Protein AF-A0A8K0NPP4-F1 (afdb_monomer_lite)

Organism: NCBI:txid83212

Secondary structure (DSSP, 8-state):
-----------------------------------HHHHHHHHHTT-GGGS--S-B-EEEEE---S--TTT-TT--S-EEEEESSBHHHHHHHHHHHHHHHHHT-HHHHHHHHHHHHTTT-HHHHSTTSHHHHHHHHHHHB-TTSSSB-HHHHHHHHHT-SSHHHHHHHHHGGGPPPPP-------SEEE-SSSPEEHHHHHHHHHHHHT--PEEESSS-EEEETTEEEEESS--EEEGGGGHHHHHHHHHHS-SSEE-EEEEEEEETTEEEEEEEES-SS---

Sequence (284 aa):
MPISANLGLAGLVSLWALGGSMAAPQVQTRTQTLDYDGYMHALSYGNAERVGDVSSSGDVVFRVKGVPVDKLPRCQEDLDISTLDNLYVLLSIAELGHEAAQQGKWGDFVYLYSAFGMNGHFDYARATSKQMADALLGAVTKPDGSAIDEALIDEYVKTSSTPALAAAFNALRMTHVPAGLTAQWTKETCKASHQALREACSILINNVRGNASIKRGAPRSICKAGCCISWNIDAVFEVRNLASAADECMSLCPGNSVSCEIYGVDLQGATVNQCLSNRAFGCG

InterPro domains:
  IPR046925 WD-like domain, fungi [PF20493] (81-283)

pLDDT: mean 81.9, std 21.26, range [27.2, 98.06]

Structure (mmCIF, N/CA/C/O backbone):
data_AF-A0A8K0NPP4-F1
#
_entry.id   AF-A0A8K0NPP4-F1
#
loop_
_atom_site.group_PDB
_atom_site.id
_atom_site.type_symbol
_atom_site.label_atom_id
_atom_site.label_alt_id
_atom_site.label_comp_id
_atom_site.label_asym_id
_atom_site.label_entity_id
_atom_site.label_seq_id
_atom_site.pdbx_PDB_ins_code
_atom_site.Cartn_x
_atom_site.Cartn_y
_atom_site.Cartn_z
_atom_site.occupancy
_atom_site.B_iso_or_equiv
_atom_site.auth_seq_id
_atom_site.auth_comp_id
_atom_site.auth_asym_id
_atom_site.auth_atom_id
_atom_site.pdbx_PDB_model_num
ATOM 1 N N . MET A 1 1 ? 43.610 15.041 73.828 1.00 33.19 1 MET A N 1
ATOM 2 C CA . MET A 1 1 ? 44.268 16.358 74.004 1.00 33.19 1 MET A CA 1
ATOM 3 C C . MET A 1 1 ? 45.644 16.136 74.609 1.00 33.19 1 MET A C 1
ATOM 5 O O . MET A 1 1 ? 45.735 15.199 75.399 1.00 33.19 1 MET A O 1
ATOM 9 N N . PRO A 1 2 ? 46.642 17.008 74.358 1.00 39.03 2 PRO A N 1
ATOM 10 C CA . PRO A 1 2 ? 46.838 17.931 73.219 1.00 39.03 2 PRO A CA 1
ATOM 11 C C . PRO A 1 2 ? 47.674 17.182 72.137 1.00 39.03 2 PRO A C 1
ATOM 13 O O . PRO A 1 2 ? 47.439 15.982 72.030 1.00 39.03 2 PRO A O 1
ATOM 16 N N . ILE A 1 3 ? 48.574 17.686 71.272 1.00 32.91 3 ILE A N 1
ATOM 17 C CA . ILE A 1 3 ? 48.986 19.011 70.727 1.00 32.91 3 ILE A CA 1
ATOM 18 C C . ILE A 1 3 ? 49.068 18.735 69.194 1.00 32.91 3 ILE A C 1
ATOM 20 O O . ILE A 1 3 ? 49.667 17.731 68.825 1.00 32.91 3 ILE A O 1
ATOM 24 N N . SER A 1 4 ? 48.314 19.339 68.268 1.00 28.11 4 SER A N 1
ATOM 25 C CA . SER A 1 4 ? 48.293 20.722 67.735 1.00 28.11 4 SER A CA 1
ATOM 26 C C . SER A 1 4 ? 49.544 21.168 66.938 1.00 28.11 4 SER A C 1
ATOM 28 O O . SER A 1 4 ? 50.639 21.178 67.480 1.00 28.11 4 SER A O 1
ATOM 30 N N . ALA A 1 5 ? 49.317 21.693 65.717 1.00 32.84 5 ALA A N 1
ATOM 31 C CA . ALA A 1 5 ? 50.230 22.535 64.905 1.00 32.84 5 ALA A CA 1
ATOM 32 C C . ALA A 1 5 ? 51.481 21.841 64.260 1.00 32.84 5 ALA A C 1
ATOM 34 O O . ALA A 1 5 ? 51.920 20.807 64.743 1.00 32.84 5 ALA A O 1
ATOM 35 N N . ASN A 1 6 ? 52.099 22.326 63.159 1.00 29.34 6 ASN A N 1
ATOM 36 C CA . ASN A 1 6 ? 51.762 23.486 62.312 1.00 29.34 6 ASN A CA 1
ATOM 37 C C . ASN A 1 6 ? 52.250 23.424 60.833 1.00 29.34 6 ASN A C 1
ATOM 39 O O . ASN A 1 6 ? 53.049 22.580 60.449 1.00 29.34 6 ASN A O 1
ATOM 43 N N . LEU A 1 7 ? 51.753 24.403 60.063 1.00 29.41 7 LEU A N 1
ATOM 44 C CA . LEU A 1 7 ? 52.005 24.844 58.672 1.00 29.41 7 LEU A CA 1
ATOM 45 C C . LEU A 1 7 ? 53.469 25.002 58.167 1.00 29.41 7 LEU A C 1
ATOM 47 O O . LEU A 1 7 ? 54.369 25.296 58.948 1.00 29.41 7 LEU A O 1
ATOM 51 N N . GLY A 1 8 ? 53.638 25.000 56.825 1.00 27.20 8 GLY A N 1
ATOM 52 C CA . GLY A 1 8 ? 54.826 25.469 56.061 1.00 27.20 8 GLY A CA 1
ATOM 53 C C . GLY A 1 8 ? 55.155 24.562 54.849 1.00 27.20 8 GLY A C 1
ATOM 54 O O . GLY A 1 8 ? 55.615 23.456 55.087 1.00 27.20 8 GLY A O 1
ATOM 55 N N . LEU A 1 9 ? 54.876 24.808 53.553 1.00 30.31 9 LEU A N 1
ATOM 56 C CA . LEU A 1 9 ? 54.774 25.983 52.647 1.00 30.31 9 LEU A CA 1
ATOM 57 C C . LEU A 1 9 ? 56.063 26.213 51.805 1.00 30.31 9 LEU A C 1
ATOM 59 O O . LEU A 1 9 ? 57.156 26.256 52.354 1.00 30.31 9 LEU A O 1
ATOM 63 N N . ALA A 1 10 ? 55.872 26.424 50.488 1.00 29.33 10 ALA A N 1
ATOM 64 C CA . ALA A 1 10 ? 56.821 26.815 49.419 1.00 29.33 10 ALA A CA 1
ATOM 65 C C . ALA A 1 10 ? 57.523 25.695 48.604 1.00 29.33 10 ALA A C 1
ATOM 67 O O . ALA A 1 10 ? 58.116 24.772 49.149 1.00 29.33 10 ALA A O 1
ATOM 68 N N . GLY A 1 11 ? 57.475 25.834 47.267 1.00 29.38 11 GLY A N 1
ATOM 69 C CA . GLY A 1 11 ? 58.113 24.947 46.281 1.00 29.38 11 GLY A CA 1
ATOM 70 C C . GLY A 1 11 ? 57.505 25.079 44.872 1.00 29.38 11 GLY A C 1
ATOM 71 O O . GLY A 1 11 ? 56.500 24.443 44.575 1.00 29.38 11 GLY A O 1
ATOM 72 N N . LEU A 1 12 ? 58.094 25.922 44.013 1.00 31.02 12 LEU A N 1
ATOM 73 C CA . LEU A 1 12 ? 57.792 25.998 42.565 1.00 31.02 12 LEU A CA 1
ATOM 74 C C . LEU A 1 12 ? 58.475 24.802 41.836 1.00 31.02 12 LEU A C 1
ATOM 76 O O . LEU A 1 12 ? 59.324 24.151 42.435 1.00 31.02 12 LEU A O 1
ATOM 80 N N . VAL A 1 13 ? 58.180 24.405 40.588 1.00 34.53 13 VAL A N 1
ATOM 81 C CA . VAL A 1 13 ? 58.016 25.180 39.337 1.00 34.53 13 VAL A CA 1
ATOM 82 C C . VAL A 1 13 ? 57.068 24.469 38.351 1.00 34.53 13 VAL A C 1
ATOM 84 O O . VAL A 1 13 ? 56.938 23.249 38.357 1.00 34.53 13 VAL A O 1
ATOM 87 N N . SER A 1 14 ? 56.414 25.253 37.491 1.00 33.25 14 SER A N 1
ATOM 88 C CA . SER A 1 14 ? 55.477 24.829 36.442 1.00 33.25 14 SER A CA 1
ATOM 89 C C . SER A 1 14 ? 56.107 24.017 35.302 1.00 33.25 14 SER A C 1
ATOM 91 O O . SER A 1 14 ? 57.233 24.294 34.894 1.00 33.25 14 SER A O 1
ATOM 93 N N . LEU A 1 15 ? 55.300 23.192 34.624 1.00 33.34 15 LEU A N 1
ATOM 94 C CA . LEU A 1 15 ? 55.400 23.048 33.166 1.00 33.34 15 LEU A CA 1
ATOM 95 C C . LEU A 1 15 ? 54.015 22.825 32.538 1.00 33.34 15 LEU A C 1
ATOM 97 O O . LEU A 1 15 ? 53.119 22.271 33.170 1.00 33.34 15 LEU A O 1
ATOM 101 N N . TRP A 1 16 ? 53.829 23.307 31.308 1.00 30.06 16 TRP A N 1
ATOM 102 C CA . TRP A 1 16 ? 52.545 23.275 30.604 1.00 30.06 16 TRP A CA 1
ATOM 103 C C . TRP A 1 16 ? 52.365 21.983 29.804 1.00 30.06 16 TRP A C 1
ATOM 105 O O . TRP A 1 16 ? 53.260 21.580 29.066 1.00 30.06 16 TRP A O 1
ATOM 115 N N . ALA A 1 17 ? 51.158 21.419 29.848 1.00 35.44 17 ALA A N 1
ATOM 116 C CA . ALA A 1 17 ? 50.673 20.461 28.861 1.00 35.44 17 ALA A CA 1
ATOM 117 C C . ALA A 1 17 ? 49.266 20.885 28.416 1.00 35.44 17 ALA A C 1
ATOM 119 O O . ALA A 1 17 ? 48.285 20.661 29.121 1.00 35.44 17 ALA A O 1
ATOM 120 N N . LEU A 1 18 ? 49.169 21.525 27.245 1.00 38.62 18 LEU A N 1
ATOM 121 C CA . LEU A 1 18 ? 47.900 21.922 26.621 1.00 38.62 18 LEU A CA 1
ATOM 122 C C . LEU A 1 18 ? 47.196 20.698 26.007 1.00 38.62 18 LEU A C 1
ATOM 124 O O . LEU A 1 18 ? 47.038 20.581 24.794 1.00 38.62 18 LEU A O 1
ATOM 128 N N . GLY A 1 19 ? 46.781 19.768 26.868 1.00 31.12 19 GLY A N 1
ATOM 129 C CA . GLY A 1 19 ? 45.931 18.633 26.519 1.00 31.12 19 GLY A CA 1
ATOM 130 C C . GLY A 1 19 ? 44.494 19.093 26.309 1.00 31.12 19 GLY A C 1
ATOM 131 O O . GLY A 1 19 ? 43.660 18.943 27.198 1.00 31.12 19 GLY A O 1
ATOM 132 N N . GLY A 1 20 ? 44.218 19.700 25.154 1.00 32.19 20 GLY A N 1
ATOM 133 C CA . GLY A 1 20 ? 42.882 20.155 24.780 1.00 32.19 20 GLY A CA 1
ATOM 134 C C . GLY A 1 20 ? 41.915 18.982 24.633 1.00 32.19 20 GLY A C 1
ATOM 135 O O . GLY A 1 20 ? 41.775 18.435 23.542 1.00 32.19 20 GLY A O 1
ATOM 136 N N . SER A 1 21 ? 41.244 18.611 25.724 1.00 32.53 21 SER A N 1
ATOM 137 C CA . SER A 1 21 ? 40.164 17.625 25.729 1.00 32.53 21 SER A CA 1
ATOM 138 C C . SER A 1 21 ? 39.008 18.135 24.875 1.00 32.53 21 SER A C 1
ATOM 140 O O . SER A 1 21 ? 38.121 18.833 25.367 1.00 32.53 21 SER A O 1
ATOM 142 N N . MET A 1 22 ? 39.022 17.790 23.587 1.00 35.25 22 MET A N 1
ATOM 143 C CA . MET A 1 22 ? 37.877 17.987 22.709 1.00 35.25 22 MET A CA 1
ATOM 144 C C . MET A 1 22 ? 36.732 17.136 23.247 1.00 35.25 22 MET A C 1
ATOM 146 O O . MET A 1 22 ? 36.669 15.930 23.009 1.00 35.25 22 MET A O 1
ATOM 150 N N . ALA A 1 23 ? 35.835 17.771 23.999 1.00 36.41 23 ALA A N 1
ATOM 151 C CA . ALA A 1 23 ? 34.544 17.200 24.323 1.00 36.41 23 ALA A CA 1
ATOM 152 C C . ALA A 1 23 ? 33.817 16.978 22.994 1.00 36.41 23 ALA A C 1
ATOM 154 O O . ALA A 1 23 ? 33.285 17.921 22.407 1.00 36.41 23 ALA A O 1
ATOM 155 N N . ALA A 1 24 ? 33.865 15.741 22.493 1.00 34.75 24 ALA A N 1
ATOM 156 C CA . ALA A 1 24 ? 33.113 15.353 21.315 1.00 34.75 24 ALA A CA 1
ATOM 157 C C . ALA A 1 24 ? 31.651 15.754 21.561 1.00 34.75 24 ALA A C 1
ATOM 159 O O . ALA A 1 24 ? 31.109 15.377 22.609 1.00 34.75 24 ALA A O 1
ATOM 160 N N . PRO A 1 25 ? 31.022 16.542 20.669 1.00 32.94 25 PRO A N 1
ATOM 161 C CA . PRO A 1 25 ? 29.635 16.919 20.855 1.00 32.94 25 PRO A CA 1
ATOM 162 C C . PRO A 1 25 ? 28.838 15.624 20.918 1.00 32.94 25 PRO A C 1
ATOM 164 O O . PRO A 1 25 ? 28.830 14.852 19.957 1.00 32.94 25 PRO A O 1
ATOM 167 N N . GLN A 1 26 ? 28.215 15.349 22.066 1.00 33.00 26 GLN A N 1
ATOM 168 C CA . GLN A 1 26 ? 27.343 14.195 22.172 1.00 33.00 26 GLN A CA 1
ATOM 169 C C . GLN A 1 26 ? 26.149 14.462 21.267 1.00 33.00 26 GLN A C 1
ATOM 171 O O . GLN A 1 26 ? 25.227 15.190 21.634 1.00 33.00 26 GLN A O 1
ATOM 176 N N . VAL A 1 27 ? 26.199 13.879 20.068 1.00 33.41 27 VAL A N 1
ATOM 177 C CA . VAL A 1 27 ? 25.053 13.746 19.177 1.00 33.41 27 VAL A CA 1
ATOM 178 C C . VAL A 1 27 ? 24.081 12.843 19.913 1.00 33.41 27 VAL A C 1
ATOM 180 O O . VAL A 1 27 ? 24.121 11.620 19.815 1.00 33.41 27 VAL A O 1
ATOM 183 N N . GLN A 1 28 ? 23.262 13.471 20.749 1.00 31.44 28 GLN A N 1
ATOM 184 C CA . GLN A 1 28 ? 22.257 12.811 21.550 1.00 31.44 28 GLN A CA 1
ATOM 185 C C . GLN A 1 28 ? 21.121 12.442 20.598 1.00 31.44 28 GLN A C 1
ATOM 187 O O . GLN A 1 28 ? 20.105 13.132 20.532 1.00 31.44 28 GLN A O 1
ATOM 192 N N . THR A 1 29 ? 21.326 11.365 19.830 1.00 33.50 29 THR A N 1
ATOM 193 C CA . THR A 1 29 ? 20.299 10.669 19.049 1.00 33.50 29 THR A CA 1
ATOM 194 C C . THR A 1 29 ? 19.260 10.147 20.023 1.00 33.50 29 THR A C 1
ATOM 196 O O . THR A 1 29 ? 19.263 8.986 20.434 1.00 33.50 29 THR A O 1
ATOM 199 N N . ARG A 1 30 ? 18.384 11.054 20.449 1.00 33.16 30 ARG A N 1
ATOM 200 C CA . ARG A 1 30 ? 17.228 10.778 21.281 1.00 33.16 30 ARG A CA 1
ATOM 201 C C . ARG A 1 30 ? 16.156 10.186 20.382 1.00 33.16 30 ARG A C 1
ATOM 203 O O . ARG A 1 30 ? 15.118 10.802 20.162 1.00 33.16 30 ARG A O 1
ATOM 210 N N . THR A 1 31 ? 16.446 8.998 19.859 1.00 40.44 31 THR A N 1
ATOM 211 C CA . THR A 1 31 ? 15.468 8.119 19.237 1.00 40.44 31 THR A CA 1
ATOM 212 C C . THR A 1 31 ? 14.427 7.840 20.310 1.00 40.44 31 THR A C 1
ATOM 214 O O . THR A 1 31 ? 14.620 6.993 21.181 1.00 40.44 31 THR A O 1
ATOM 217 N N . GLN A 1 32 ? 13.363 8.641 20.328 1.00 46.81 32 GLN A N 1
ATOM 218 C CA . GLN A 1 32 ? 12.201 8.338 21.138 1.00 46.81 32 GLN A CA 1
ATOM 219 C C . GLN A 1 32 ? 11.545 7.151 20.454 1.0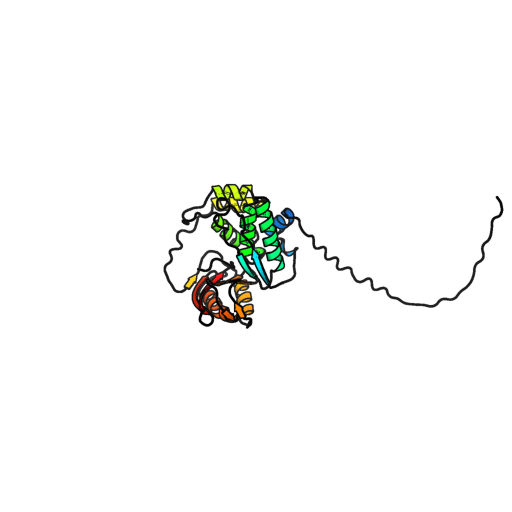0 46.81 32 GLN A C 1
ATOM 221 O O . GLN A 1 32 ? 10.788 7.326 19.504 1.00 46.81 32 GLN A O 1
ATOM 226 N N . THR A 1 33 ? 11.887 5.947 20.913 1.00 56.28 33 THR A N 1
ATOM 227 C CA . THR A 1 33 ? 11.082 4.758 20.663 1.00 56.28 33 THR A CA 1
ATOM 228 C C . THR A 1 33 ? 9.702 5.070 21.219 1.00 56.28 33 THR A C 1
ATOM 230 O O . THR A 1 33 ? 9.506 5.062 22.435 1.00 56.28 33 THR A O 1
ATOM 233 N N . LEU A 1 34 ? 8.792 5.478 20.336 1.00 62.53 34 LEU A N 1
ATOM 234 C CA . LEU A 1 34 ? 7.409 5.718 20.703 1.00 62.53 34 LEU A CA 1
ATOM 235 C C . LEU A 1 34 ? 6.811 4.379 21.140 1.00 62.53 34 LEU A C 1
ATOM 237 O O . LEU A 1 34 ? 7.151 3.328 20.593 1.00 62.53 34 LEU A O 1
ATOM 241 N N . ASP A 1 35 ? 5.929 4.428 22.129 1.00 82.88 35 ASP A N 1
ATOM 242 C CA . ASP A 1 35 ? 5.014 3.324 22.389 1.00 82.88 35 ASP A CA 1
ATOM 243 C C . ASP A 1 35 ? 4.009 3.189 21.230 1.00 82.88 35 ASP A C 1
ATOM 245 O O . ASP A 1 35 ? 3.941 4.039 20.335 1.00 82.88 35 ASP A O 1
ATOM 249 N N . TYR A 1 36 ? 3.241 2.098 21.230 1.00 87.38 36 TYR A N 1
ATOM 250 C CA . TYR A 1 36 ? 2.258 1.801 20.186 1.00 87.38 36 TYR A CA 1
ATOM 251 C C . TYR A 1 36 ? 1.320 2.991 19.918 1.00 87.38 36 TYR A C 1
ATOM 253 O O . TYR A 1 36 ? 1.155 3.415 18.773 1.00 87.38 36 TYR A O 1
ATOM 261 N N . ASP A 1 37 ? 0.737 3.570 20.973 1.00 87.12 37 ASP A N 1
ATOM 262 C CA . ASP A 1 37 ? -0.235 4.660 20.842 1.00 87.12 37 ASP A CA 1
ATOM 263 C C . ASP A 1 37 ? 0.439 5.958 20.352 1.00 87.12 37 ASP A C 1
ATOM 265 O O . ASP A 1 37 ? -0.114 6.660 19.498 1.00 87.12 37 ASP A O 1
ATOM 269 N N . GLY A 1 38 ? 1.667 6.251 20.800 1.00 85.69 38 GLY A N 1
ATOM 270 C CA . GLY A 1 38 ? 2.483 7.356 20.297 1.00 85.69 38 GLY A CA 1
ATOM 271 C C . GLY A 1 38 ? 2.843 7.211 18.816 1.00 85.69 38 GLY A C 1
ATOM 272 O O . GLY A 1 38 ? 2.737 8.183 18.064 1.00 85.69 38 GLY A O 1
ATOM 273 N N . TYR A 1 39 ? 3.205 6.006 18.367 1.00 86.88 39 TYR A N 1
ATOM 274 C CA . TYR A 1 39 ? 3.453 5.690 16.954 1.00 86.88 39 TYR A CA 1
ATOM 275 C C . TYR A 1 39 ? 2.187 5.848 16.108 1.00 86.88 39 TYR A C 1
ATOM 277 O O . TYR A 1 39 ? 2.215 6.515 15.071 1.00 86.88 39 TYR A O 1
ATOM 285 N N . MET A 1 40 ? 1.064 5.285 16.559 1.00 90.50 40 MET A N 1
ATOM 286 C CA . MET A 1 40 ? -0.223 5.389 15.871 1.00 90.50 40 MET A CA 1
ATOM 287 C C . MET A 1 40 ? -0.687 6.844 15.764 1.00 90.50 40 MET A C 1
ATOM 289 O O . MET A 1 40 ? -1.173 7.262 14.708 1.00 90.50 40 MET A O 1
ATOM 293 N N . HIS A 1 41 ? -0.481 7.655 16.804 1.00 87.88 41 HIS A N 1
ATOM 294 C CA . HIS A 1 41 ? -0.729 9.095 16.760 1.00 87.88 41 HIS A CA 1
ATOM 295 C C . HIS A 1 41 ? 0.229 9.817 15.796 1.00 87.88 41 HIS A C 1
ATOM 297 O O . HIS A 1 41 ? -0.210 10.643 14.995 1.00 87.88 41 HIS A O 1
ATOM 303 N N . ALA A 1 42 ? 1.530 9.516 15.820 1.00 86.25 42 ALA A N 1
ATOM 304 C CA . ALA A 1 42 ? 2.492 10.125 14.902 1.00 86.25 42 ALA A CA 1
ATOM 305 C C . ALA A 1 42 ? 2.143 9.826 13.434 1.00 86.25 42 ALA A C 1
ATOM 307 O O . ALA A 1 42 ? 2.089 10.748 12.619 1.00 86.25 42 ALA A O 1
ATOM 308 N N . LEU A 1 43 ? 1.834 8.570 13.104 1.00 86.69 43 LEU A N 1
ATOM 309 C CA . LEU A 1 43 ? 1.537 8.137 11.739 1.00 86.69 43 LEU A CA 1
ATOM 310 C C . LEU A 1 43 ? 0.174 8.653 11.250 1.00 86.69 43 LEU A C 1
ATOM 312 O O . LEU A 1 43 ? 0.112 9.253 10.179 1.00 86.69 43 LEU A O 1
ATOM 316 N N . SER A 1 44 ? -0.902 8.512 12.038 1.00 84.56 44 SER A N 1
ATOM 317 C CA . SER A 1 44 ? -2.259 8.912 11.603 1.00 84.56 44 SER A CA 1
ATOM 318 C C . SER A 1 44 ? -2.425 10.416 11.377 1.00 84.56 44 SER A C 1
ATOM 320 O O . SER A 1 44 ? -3.204 10.814 10.509 1.00 84.56 44 SER A O 1
ATOM 322 N N . TYR A 1 45 ? -1.639 11.251 12.060 1.00 84.12 45 TYR A N 1
ATOM 323 C CA . TYR A 1 45 ? -1.600 12.699 11.831 1.00 84.12 45 TYR A CA 1
ATOM 324 C C . TYR A 1 45 ? -0.528 13.141 10.811 1.00 84.12 45 TYR A C 1
ATOM 326 O O . TYR A 1 45 ? -0.468 14.323 10.480 1.00 84.12 45 TYR A O 1
ATOM 334 N N . GLY A 1 46 ? 0.290 12.225 10.275 1.00 74.00 46 GLY A N 1
ATOM 335 C CA . GLY A 1 46 ? 1.343 12.531 9.294 1.00 74.00 46 GLY A CA 1
ATOM 336 C C . GLY A 1 46 ? 2.627 13.135 9.880 1.00 74.00 46 GLY A C 1
ATOM 337 O O . GLY A 1 46 ? 3.422 13.695 9.139 1.00 74.00 46 GLY A O 1
ATOM 338 N N . ASN A 1 47 ? 2.851 13.013 11.191 1.00 70.88 47 ASN A N 1
ATOM 339 C CA . ASN A 1 47 ? 4.024 13.529 11.915 1.00 70.88 47 ASN A CA 1
ATOM 340 C C . ASN A 1 47 ? 5.156 12.483 12.073 1.00 70.88 47 ASN A C 1
ATOM 342 O O . ASN A 1 47 ? 6.032 12.634 12.927 1.00 70.88 47 ASN A O 1
ATOM 346 N N . ALA A 1 48 ? 5.117 11.393 11.299 1.00 64.38 48 ALA A N 1
ATOM 347 C CA . ALA A 1 48 ? 5.988 10.227 11.468 1.00 64.38 48 ALA A CA 1
ATOM 348 C C . ALA A 1 48 ? 7.447 10.419 11.008 1.00 64.38 48 ALA A C 1
ATOM 350 O O . ALA A 1 48 ? 8.284 9.599 11.373 1.00 64.38 48 ALA A O 1
ATOM 351 N N . GLU A 1 49 ? 7.784 11.509 10.304 1.00 55.50 49 GLU A N 1
ATOM 352 C CA . GLU A 1 49 ? 9.172 11.850 9.916 1.00 55.50 49 GLU A CA 1
ATOM 353 C C . GLU A 1 49 ? 10.155 11.830 11.103 1.00 55.50 49 GLU A C 1
ATOM 355 O O . GLU A 1 49 ? 11.349 11.608 10.940 1.00 55.50 49 GLU A O 1
ATOM 360 N N . ARG A 1 50 ? 9.659 12.011 12.335 1.00 51.16 50 ARG A N 1
ATOM 361 C CA . ARG A 1 50 ? 10.472 11.971 13.559 1.00 51.16 50 ARG A CA 1
ATOM 362 C C . ARG A 1 50 ? 10.953 10.577 13.976 1.00 51.16 50 ARG A C 1
ATOM 364 O O . ARG A 1 50 ? 11.636 10.483 14.996 1.00 51.16 50 ARG A O 1
ATOM 371 N N . VAL A 1 51 ? 10.624 9.513 13.239 1.00 50.34 51 VAL A N 1
ATOM 372 C CA . VAL A 1 51 ? 11.041 8.144 13.574 1.00 50.34 51 VAL A CA 1
ATOM 373 C C . VAL A 1 51 ? 11.680 7.447 12.371 1.00 50.34 51 VAL A C 1
ATOM 375 O O . VAL A 1 51 ? 11.002 6.858 11.537 1.00 50.34 51 VAL A O 1
ATOM 378 N N . GLY A 1 52 ? 13.015 7.492 12.312 1.00 50.56 52 GLY A N 1
ATOM 379 C CA . GLY A 1 52 ? 13.797 6.781 11.294 1.00 50.56 52 GLY A CA 1
ATOM 380 C C . GLY A 1 52 ? 14.107 7.581 10.025 1.00 50.56 52 GLY A C 1
ATOM 381 O O . GLY A 1 52 ? 14.086 7.001 8.945 1.00 50.56 52 GLY A O 1
ATOM 382 N N . ASP A 1 53 ? 14.427 8.876 10.159 1.00 47.94 53 ASP A N 1
ATOM 383 C CA . ASP A 1 53 ? 14.839 9.811 9.088 1.00 47.94 53 ASP A CA 1
ATOM 384 C C . ASP A 1 53 ? 16.203 9.456 8.439 1.00 47.94 53 ASP A C 1
ATOM 386 O O . ASP A 1 53 ? 17.180 10.205 8.473 1.00 47.94 53 ASP A O 1
ATOM 390 N N . VAL A 1 54 ? 16.306 8.239 7.902 1.00 59.94 54 VAL A N 1
ATOM 391 C CA . VAL A 1 54 ? 17.449 7.723 7.145 1.00 59.94 54 VAL A CA 1
ATOM 392 C C . VAL A 1 54 ? 16.901 6.905 5.981 1.00 59.94 54 VAL A C 1
ATOM 394 O O . VAL A 1 54 ? 16.434 5.776 6.163 1.00 59.94 54 VAL A O 1
ATOM 397 N N . SER A 1 55 ? 16.976 7.475 4.774 1.00 70.19 55 SER A N 1
ATOM 398 C CA . SER A 1 55 ? 16.529 6.805 3.549 1.00 70.19 55 SER A CA 1
ATOM 399 C C . SER A 1 55 ? 17.243 5.460 3.396 1.00 70.19 55 SER A C 1
ATOM 401 O O . SER A 1 55 ? 18.472 5.391 3.346 1.00 70.19 55 SER A O 1
ATOM 403 N N . SER A 1 56 ? 16.465 4.382 3.396 1.00 85.06 56 SER A N 1
ATOM 404 C CA . SER A 1 56 ? 16.944 3.019 3.606 1.00 85.06 56 SER A CA 1
ATOM 405 C C . SER A 1 56 ? 16.165 2.034 2.736 1.00 85.06 56 SER A C 1
ATOM 407 O O . SER A 1 56 ? 14.941 2.077 2.651 1.00 85.06 56 SER A O 1
ATOM 409 N N . SER A 1 57 ? 16.887 1.144 2.058 1.00 92.44 57 SER A N 1
ATOM 410 C CA . SER A 1 57 ? 16.339 0.262 1.021 1.00 92.44 57 SER A CA 1
ATOM 411 C C . SER A 1 57 ? 16.478 -1.211 1.387 1.00 92.44 57 SER A C 1
ATOM 413 O O . SER A 1 57 ? 17.535 -1.618 1.872 1.00 92.44 57 SER A O 1
ATOM 415 N N . GLY A 1 58 ? 15.463 -2.017 1.091 1.00 93.94 58 GLY A N 1
ATOM 416 C CA . GLY A 1 58 ? 15.446 -3.450 1.384 1.00 93.94 58 GLY A CA 1
ATOM 417 C C . GLY A 1 58 ? 14.081 -4.090 1.137 1.00 93.94 58 GLY A C 1
ATOM 418 O O . GLY A 1 58 ? 13.133 -3.412 0.743 1.00 93.94 58 GLY A O 1
ATOM 419 N N . ASP A 1 59 ? 13.996 -5.393 1.394 1.00 95.44 59 ASP A N 1
ATOM 420 C CA . ASP A 1 59 ? 12.778 -6.188 1.228 1.00 95.44 59 ASP A CA 1
ATOM 421 C C . ASP A 1 59 ? 12.100 -6.407 2.592 1.00 95.44 59 ASP A C 1
ATOM 423 O O . ASP A 1 59 ? 12.747 -6.851 3.543 1.00 95.44 59 ASP A O 1
ATOM 427 N N . VAL A 1 60 ? 10.802 -6.106 2.696 1.00 95.12 60 VAL A N 1
ATOM 428 C CA . VAL A 1 60 ? 10.001 -6.237 3.930 1.00 95.12 60 VAL A CA 1
ATOM 429 C C . VAL A 1 60 ? 8.729 -7.036 3.653 1.00 95.12 60 VAL A C 1
ATOM 431 O O . VAL A 1 60 ? 8.159 -6.939 2.566 1.00 95.12 60 VAL A O 1
ATOM 434 N N . VAL A 1 61 ? 8.268 -7.806 4.647 1.00 96.00 61 VAL A N 1
ATOM 435 C CA . VAL A 1 61 ? 7.003 -8.555 4.581 1.00 96.00 61 VAL A CA 1
ATOM 436 C C . VAL A 1 61 ? 6.117 -8.246 5.790 1.00 96.00 61 VAL A C 1
ATOM 438 O O . VAL A 1 61 ? 6.491 -8.558 6.922 1.00 96.00 61 VAL A O 1
ATOM 441 N N . PHE A 1 62 ? 4.925 -7.700 5.549 1.00 95.50 62 PHE A N 1
ATOM 442 C CA . PHE A 1 62 ? 3.852 -7.596 6.543 1.00 95.50 62 PHE A CA 1
ATOM 443 C C . PHE A 1 62 ? 3.091 -8.925 6.569 1.00 95.50 62 PHE A C 1
ATOM 445 O O . PHE A 1 62 ? 2.547 -9.337 5.544 1.00 95.50 62 PHE A O 1
ATOM 452 N N . ARG A 1 63 ? 3.051 -9.611 7.720 1.00 93.50 63 ARG A N 1
ATOM 453 C CA . ARG A 1 63 ? 2.498 -10.974 7.818 1.00 93.50 63 ARG A CA 1
ATOM 454 C C . ARG A 1 63 ? 1.092 -11.013 8.406 1.00 93.50 63 ARG A C 1
ATOM 456 O O . ARG A 1 63 ? 0.869 -10.578 9.534 1.00 93.50 63 ARG A O 1
ATOM 463 N N . VAL A 1 64 ? 0.168 -11.640 7.689 1.00 89.06 64 VAL A N 1
ATOM 464 C CA . VAL A 1 64 ? -1.255 -11.777 8.022 1.00 89.06 64 VAL A CA 1
ATOM 465 C C . VAL A 1 64 ? -1.525 -13.187 8.554 1.00 89.06 64 VAL A C 1
ATOM 467 O O . VAL A 1 64 ? -2.271 -13.984 7.992 1.00 89.06 64 VAL A O 1
ATOM 470 N N . LYS A 1 65 ? -0.881 -13.536 9.674 1.00 85.38 65 LYS A N 1
ATOM 471 C CA . LYS A 1 65 ? -1.015 -14.867 10.288 1.00 85.38 65 LYS A CA 1
ATOM 472 C C . LYS A 1 65 ? -1.922 -14.842 11.516 1.00 85.38 65 LYS A C 1
ATOM 474 O O . LYS A 1 65 ? -1.650 -14.125 12.471 1.00 85.38 65 LYS A O 1
ATOM 479 N N . GLY A 1 66 ? -2.936 -15.713 11.527 1.00 80.81 66 GLY A N 1
ATOM 480 C CA . GLY A 1 66 ? -3.871 -15.863 12.654 1.00 80.81 66 GLY A CA 1
ATOM 481 C C . GLY A 1 66 ? -4.960 -14.787 12.715 1.00 80.81 66 GLY A C 1
ATOM 482 O O . GLY A 1 66 ? -5.607 -14.628 13.745 1.00 80.81 66 GLY A O 1
ATOM 483 N N . VAL A 1 67 ? -5.147 -14.050 11.620 1.00 87.69 67 VAL A N 1
ATOM 484 C CA . VAL A 1 67 ? -6.088 -12.936 11.503 1.00 87.69 67 VAL A CA 1
ATOM 485 C C . VAL A 1 67 ? -7.514 -13.450 11.216 1.00 87.69 67 VAL A C 1
ATOM 487 O O . VAL A 1 67 ? -7.690 -14.222 10.272 1.00 87.69 67 VAL A O 1
ATOM 490 N N . PRO A 1 68 ? -8.542 -13.050 11.991 1.00 91.94 68 PRO A N 1
ATOM 491 C CA . PRO A 1 68 ? -9.911 -13.535 11.805 1.00 91.94 68 PRO A CA 1
ATOM 492 C C . PRO A 1 68 ? -10.581 -12.975 10.539 1.00 91.94 68 PRO A C 1
ATOM 494 O O . PRO A 1 68 ? -10.698 -11.762 10.355 1.00 91.94 68 PRO A O 1
ATOM 497 N N . VAL A 1 69 ? -11.062 -13.880 9.678 1.00 89.25 69 VAL A N 1
ATOM 498 C CA . VAL A 1 69 ? -11.670 -13.567 8.367 1.00 89.25 69 VAL A CA 1
ATOM 499 C C . VAL A 1 69 ? -12.933 -12.711 8.493 1.00 89.25 69 VAL A C 1
ATOM 501 O O . VAL A 1 69 ? -13.180 -11.859 7.649 1.00 89.25 69 VAL A O 1
ATOM 504 N N . ASP A 1 70 ? -13.723 -12.896 9.554 1.00 89.75 70 ASP A N 1
ATOM 505 C CA . ASP A 1 70 ? -14.946 -12.126 9.822 1.00 89.75 70 ASP A CA 1
ATOM 506 C C . ASP A 1 70 ? -14.672 -10.678 10.258 1.00 89.75 70 ASP A C 1
ATOM 508 O O . ASP A 1 70 ? -15.563 -9.834 10.173 1.00 89.75 70 ASP A O 1
ATOM 512 N N . LYS A 1 71 ? -13.447 -10.381 10.709 1.00 91.75 71 LYS A N 1
ATOM 513 C CA . LYS A 1 71 ? -13.012 -9.027 11.081 1.00 91.75 71 LYS A CA 1
ATOM 514 C C . LYS A 1 71 ? -12.208 -8.355 9.991 1.00 91.75 71 LYS A C 1
ATOM 516 O O . LYS A 1 71 ? -12.304 -7.149 9.848 1.00 91.75 71 LYS A O 1
ATOM 521 N N . LEU A 1 72 ? -11.407 -9.114 9.248 1.00 90.69 72 LEU A N 1
ATOM 522 C CA . LEU A 1 72 ? -10.457 -8.582 8.274 1.00 90.69 72 LEU A CA 1
ATOM 523 C C . LEU A 1 72 ? -10.564 -9.301 6.912 1.00 90.69 72 LEU A C 1
ATOM 525 O O . LEU A 1 72 ? -9.553 -9.767 6.384 1.00 90.69 72 LEU A O 1
ATOM 529 N N . PRO A 1 73 ? -11.760 -9.371 6.286 1.00 89.25 73 PRO A N 1
ATOM 530 C CA . PRO A 1 73 ? -11.988 -10.137 5.051 1.00 89.25 73 PRO A CA 1
ATOM 531 C C . PRO A 1 73 ? -11.241 -9.586 3.825 1.00 89.25 73 PRO A C 1
ATOM 533 O O . PRO A 1 73 ? -11.193 -10.237 2.784 1.00 89.25 73 PRO A O 1
ATOM 536 N N . ARG A 1 74 ? -10.676 -8.376 3.926 1.00 88.12 74 ARG A N 1
ATOM 537 C CA . ARG A 1 74 ? -9.877 -7.711 2.882 1.00 88.12 74 ARG A CA 1
ATOM 538 C C . ARG A 1 74 ? -8.375 -7.669 3.181 1.00 88.12 74 ARG A C 1
ATOM 540 O O . ARG A 1 74 ? -7.612 -7.188 2.352 1.00 88.12 74 ARG A O 1
ATOM 547 N N . CYS A 1 75 ? -7.956 -8.183 4.335 1.00 89.06 75 CYS A N 1
ATOM 548 C CA . CYS A 1 75 ? -6.558 -8.287 4.742 1.00 89.06 75 CYS A CA 1
ATOM 549 C C . CYS A 1 75 ? -6.309 -9.744 5.146 1.00 89.06 75 CYS A C 1
ATOM 551 O O . CYS A 1 75 ? -6.398 -10.088 6.322 1.00 89.06 75 CYS A O 1
ATOM 553 N N . GLN A 1 76 ? -6.090 -10.603 4.145 1.00 90.00 76 GLN A N 1
ATOM 554 C CA . GLN A 1 76 ? -5.911 -12.060 4.286 1.00 90.00 76 GLN A CA 1
ATOM 555 C C . GLN A 1 76 ? -4.626 -12.581 3.613 1.00 90.00 76 GLN A C 1
ATOM 557 O O . GLN A 1 76 ? -4.306 -13.761 3.728 1.00 90.00 76 GLN A O 1
ATOM 562 N N . GLU A 1 77 ? -3.882 -11.709 2.928 1.00 88.56 77 GLU A N 1
ATOM 563 C CA . GLU A 1 77 ? -2.650 -12.038 2.206 1.00 88.56 77 GLU A CA 1
ATOM 564 C C . GLU A 1 77 ? -1.467 -11.276 2.821 1.00 88.56 77 GLU A C 1
ATOM 566 O O . GLU A 1 77 ? -1.589 -10.082 3.116 1.00 88.56 77 GLU A O 1
ATOM 571 N N . ASP A 1 78 ? -0.332 -11.959 3.015 1.00 92.19 78 ASP A N 1
ATOM 572 C CA . ASP A 1 78 ? 0.950 -11.325 3.356 1.00 92.19 78 ASP A CA 1
ATOM 573 C C . ASP A 1 78 ? 1.312 -10.281 2.280 1.00 92.19 78 ASP A C 1
ATOM 575 O O . ASP A 1 78 ? 1.092 -10.517 1.093 1.00 92.19 78 ASP A O 1
ATOM 579 N N . LEU A 1 79 ? 1.885 -9.141 2.680 1.00 92.62 79 LEU A N 1
ATOM 580 C CA . LEU A 1 79 ? 2.328 -8.098 1.745 1.00 92.62 79 LEU A CA 1
ATOM 581 C C . LEU A 1 79 ? 3.845 -8.038 1.664 1.00 92.62 79 LEU A C 1
ATOM 583 O O . LEU A 1 79 ? 4.508 -7.807 2.673 1.00 92.62 79 LEU A O 1
ATOM 587 N N . ASP A 1 80 ? 4.376 -8.158 0.455 1.00 93.75 80 ASP A N 1
ATOM 588 C CA . ASP A 1 80 ? 5.795 -8.148 0.118 1.00 93.75 80 ASP A CA 1
ATOM 589 C C . ASP A 1 80 ? 6.204 -6.865 -0.636 1.00 93.75 80 ASP A C 1
ATOM 591 O O . ASP A 1 80 ? 5.668 -6.547 -1.700 1.00 93.75 80 ASP A O 1
ATOM 595 N N . ILE A 1 81 ? 7.183 -6.116 -0.101 1.00 95.06 81 ILE A N 1
ATOM 596 C CA . ILE A 1 81 ? 7.645 -4.836 -0.679 1.00 95.06 81 ILE A CA 1
ATOM 597 C C . ILE A 1 81 ? 9.171 -4.750 -0.751 1.00 95.06 81 ILE A C 1
ATOM 599 O O . ILE A 1 81 ? 9.834 -4.842 0.280 1.00 95.06 81 ILE A O 1
ATOM 603 N N . SER A 1 82 ? 9.724 -4.479 -1.942 1.00 96.75 82 SER A N 1
ATOM 604 C CA . SER A 1 82 ? 11.076 -3.913 -2.079 1.00 96.75 82 SER A CA 1
ATOM 605 C C . SER A 1 82 ? 10.992 -2.388 -2.026 1.00 96.75 82 SER A C 1
ATOM 607 O O . SER A 1 82 ? 10.505 -1.749 -2.960 1.00 96.75 82 SER A O 1
ATOM 609 N N . THR A 1 83 ? 11.479 -1.777 -0.951 1.00 95.56 83 THR A N 1
ATOM 610 C CA . THR A 1 83 ? 11.525 -0.315 -0.814 1.00 95.56 83 THR A CA 1
ATOM 611 C C . THR A 1 83 ? 12.899 0.243 -1.168 1.00 95.56 83 THR A C 1
ATOM 613 O O . THR A 1 83 ? 13.929 -0.386 -0.911 1.00 95.56 83 THR A O 1
ATOM 616 N N . LEU A 1 84 ? 12.925 1.437 -1.763 1.00 95.06 84 LEU A N 1
ATOM 617 C CA . LEU A 1 84 ? 14.141 2.178 -2.108 1.00 95.06 84 LEU A CA 1
ATOM 618 C C . LEU A 1 84 ? 14.390 3.384 -1.185 1.00 95.06 84 LEU A C 1
ATOM 620 O O . LEU A 1 84 ? 15.246 4.214 -1.509 1.00 95.06 84 LEU A O 1
ATOM 624 N N . ASP A 1 85 ? 13.618 3.528 -0.105 1.00 92.31 85 ASP A N 1
ATOM 625 C CA . ASP A 1 85 ? 13.693 4.663 0.823 1.00 92.31 85 ASP A CA 1
ATOM 626 C C . ASP A 1 85 ? 13.155 4.427 2.249 1.00 92.31 85 ASP A C 1
ATOM 628 O O . ASP A 1 85 ? 13.697 5.034 3.171 1.00 92.31 85 ASP A O 1
ATOM 632 N N . ASN A 1 86 ? 12.155 3.565 2.461 1.00 90.88 86 ASN A N 1
ATOM 633 C CA . ASN A 1 86 ? 11.380 3.521 3.711 1.00 90.88 86 ASN A CA 1
ATOM 634 C C . ASN A 1 86 ? 11.529 2.215 4.527 1.00 90.88 86 ASN A C 1
ATOM 636 O O . ASN A 1 86 ? 10.599 1.825 5.236 1.00 90.88 86 ASN A O 1
ATOM 640 N N . LEU A 1 87 ? 12.678 1.525 4.460 1.00 91.69 87 LEU A N 1
ATOM 641 C CA . LEU A 1 87 ? 12.894 0.202 5.085 1.00 91.69 87 LEU A CA 1
ATOM 642 C C . LEU A 1 87 ? 12.520 0.169 6.573 1.00 91.69 87 LEU A C 1
ATOM 644 O O . LEU A 1 87 ? 11.729 -0.679 6.988 1.00 91.69 87 LEU A O 1
ATOM 648 N N . TYR A 1 88 ? 13.055 1.090 7.377 1.00 87.88 88 TYR A N 1
ATOM 649 C CA . TYR A 1 88 ? 12.783 1.101 8.819 1.00 87.88 88 TYR A CA 1
ATOM 650 C C . TYR A 1 88 ? 11.329 1.468 9.149 1.00 87.88 88 TYR A C 1
ATOM 652 O O . TYR A 1 88 ? 10.752 0.883 10.061 1.00 87.88 88 TYR A O 1
ATOM 660 N N . VAL A 1 89 ? 10.705 2.352 8.362 1.00 88.69 89 VAL A N 1
ATOM 661 C CA . VAL A 1 89 ? 9.287 2.719 8.525 1.00 88.69 89 VAL A CA 1
ATOM 662 C C . VAL A 1 89 ? 8.380 1.521 8.229 1.00 88.69 89 VAL A C 1
ATOM 664 O O . VAL A 1 89 ? 7.456 1.246 8.992 1.00 88.69 89 VAL A O 1
ATOM 667 N N . LEU A 1 90 ? 8.663 0.758 7.167 1.00 92.31 90 LEU A N 1
ATOM 668 C CA . LEU A 1 90 ? 7.921 -0.463 6.836 1.00 92.31 90 LEU A CA 1
ATOM 669 C C . LEU A 1 90 ? 8.096 -1.562 7.892 1.00 92.31 90 LEU A C 1
ATOM 671 O O . LEU A 1 90 ? 7.122 -2.243 8.209 1.00 92.31 90 LEU A O 1
ATOM 675 N N . LEU A 1 91 ? 9.294 -1.713 8.468 1.00 92.00 91 LEU A N 1
ATOM 676 C CA . LEU A 1 91 ? 9.529 -2.637 9.584 1.00 92.00 91 LEU A CA 1
ATOM 677 C C . LEU A 1 91 ? 8.681 -2.255 10.806 1.00 92.00 91 LEU A C 1
ATOM 679 O O . LEU A 1 91 ? 7.928 -3.093 11.297 1.00 92.00 91 LEU A O 1
ATOM 683 N N . SER A 1 92 ? 8.706 -0.989 11.236 1.00 90.31 92 SER A N 1
ATOM 684 C CA . SER A 1 92 ? 7.874 -0.525 12.356 1.00 90.31 92 SER A CA 1
ATOM 685 C C . SER A 1 92 ? 6.374 -0.671 12.084 1.00 90.31 92 SER A C 1
ATOM 687 O O . SER A 1 92 ? 5.638 -1.094 12.968 1.00 90.31 92 SER A O 1
ATOM 689 N N . ILE A 1 93 ? 5.902 -0.397 10.862 1.00 93.19 93 ILE A N 1
ATOM 690 C CA . ILE A 1 93 ? 4.491 -0.603 10.490 1.00 93.19 93 ILE A CA 1
ATOM 691 C C . ILE A 1 93 ? 4.104 -2.093 10.540 1.00 93.19 93 ILE A C 1
ATOM 693 O O . ILE A 1 93 ? 2.996 -2.413 10.971 1.00 93.19 93 ILE A O 1
ATOM 697 N N . ALA A 1 94 ? 4.992 -3.009 10.142 1.00 94.12 94 ALA A N 1
ATOM 698 C CA . ALA A 1 94 ? 4.744 -4.450 10.226 1.00 94.12 94 ALA A CA 1
ATOM 699 C C . ALA A 1 94 ? 4.748 -4.975 11.676 1.00 94.12 94 ALA A C 1
ATOM 701 O O . ALA A 1 94 ? 3.918 -5.817 12.023 1.00 94.12 94 ALA A O 1
ATOM 702 N N . GLU A 1 95 ? 5.631 -4.458 12.535 1.00 92.25 95 GLU A N 1
ATOM 703 C CA . GLU A 1 95 ? 5.665 -4.782 13.970 1.00 92.25 95 GLU A CA 1
ATOM 704 C C . GLU A 1 95 ? 4.410 -4.270 14.693 1.00 92.25 9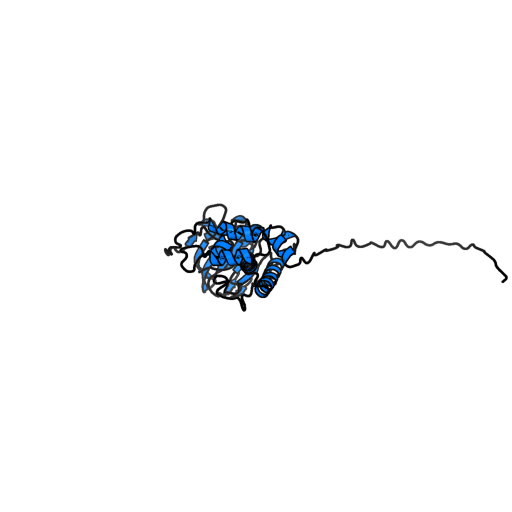5 GLU A C 1
ATOM 706 O O . GLU A 1 95 ? 3.717 -5.057 15.343 1.00 92.25 95 GLU A O 1
ATOM 711 N N . LEU A 1 96 ? 4.044 -2.998 14.490 1.00 93.50 96 LEU A N 1
ATOM 712 C CA . LEU A 1 96 ? 2.788 -2.418 14.983 1.00 93.50 96 LEU A CA 1
ATOM 713 C C . LEU A 1 96 ? 1.571 -3.184 14.449 1.00 93.50 96 LEU A C 1
ATOM 715 O O . LEU A 1 96 ? 0.610 -3.396 15.179 1.00 93.50 96 LEU A O 1
ATOM 719 N N . GLY A 1 97 ? 1.605 -3.641 13.193 1.00 94.62 97 GLY A N 1
ATOM 720 C CA . GLY A 1 97 ? 0.541 -4.454 12.604 1.00 94.62 97 GLY A CA 1
ATOM 721 C C . GLY A 1 97 ? 0.373 -5.797 13.316 1.00 94.62 97 GLY A C 1
ATOM 722 O O . GLY A 1 97 ? -0.749 -6.237 13.571 1.00 94.62 97 GLY A O 1
ATOM 723 N N . HIS A 1 98 ? 1.477 -6.432 13.709 1.00 93.25 98 HIS A N 1
ATOM 724 C CA . HIS A 1 98 ? 1.423 -7.656 14.502 1.00 93.25 98 HIS A CA 1
ATOM 725 C C . HIS A 1 98 ? 0.879 -7.403 15.917 1.00 93.25 98 HIS A C 1
ATOM 727 O O . HIS A 1 98 ? 0.027 -8.162 16.383 1.00 93.25 98 HIS A O 1
ATOM 733 N N . GLU A 1 99 ? 1.303 -6.322 16.578 1.00 94.00 99 GLU A N 1
ATOM 734 C CA . GLU A 1 99 ? 0.782 -5.920 17.891 1.00 94.00 99 GLU A CA 1
ATOM 735 C C . GLU A 1 99 ? -0.719 -5.576 17.837 1.00 94.00 99 GLU A C 1
ATOM 737 O O . GLU A 1 99 ? -1.491 -6.048 18.675 1.00 94.00 99 GLU A O 1
ATOM 742 N N . ALA A 1 100 ? -1.163 -4.855 16.802 1.00 95.19 100 ALA A N 1
ATOM 743 C CA . ALA A 1 100 ? -2.569 -4.532 16.565 1.00 95.19 100 ALA A CA 1
ATOM 744 C C . ALA A 1 100 ? -3.432 -5.800 16.467 1.00 95.19 100 ALA A C 1
ATOM 746 O O . ALA A 1 100 ? -4.487 -5.888 17.101 1.00 95.19 100 ALA A O 1
ATOM 747 N N . ALA A 1 101 ? -2.962 -6.816 15.732 1.00 94.31 101 ALA A N 1
ATOM 748 C CA . ALA A 1 101 ? -3.649 -8.102 15.623 1.00 94.31 101 ALA A CA 1
ATOM 749 C C . ALA A 1 101 ? -3.700 -8.867 16.956 1.00 94.31 101 ALA A C 1
ATOM 751 O O . ALA A 1 101 ? -4.737 -9.444 17.282 1.00 94.31 101 ALA A O 1
ATOM 752 N N . GLN A 1 102 ? -2.621 -8.851 17.748 1.00 93.25 102 GLN A N 1
ATOM 753 C CA . GLN A 1 102 ? -2.605 -9.473 19.080 1.00 93.25 102 GLN A CA 1
ATOM 754 C C . GLN A 1 102 ? -3.573 -8.789 20.060 1.00 93.25 102 GLN A C 1
ATOM 756 O O . GLN A 1 102 ? -4.178 -9.463 20.892 1.00 93.25 102 GLN A O 1
ATOM 761 N N . GLN A 1 103 ? -3.739 -7.467 19.959 1.00 94.44 103 GLN A N 1
ATOM 762 C CA . GLN A 1 103 ? -4.632 -6.677 20.818 1.00 94.44 103 GLN A CA 1
ATOM 763 C C . GLN A 1 103 ? -6.087 -6.616 20.314 1.00 94.44 103 GLN A C 1
ATOM 765 O O . GLN A 1 103 ? -6.946 -6.064 21.000 1.00 94.44 103 GLN A O 1
ATOM 770 N N . GLY A 1 104 ? -6.388 -7.159 19.129 1.00 95.12 104 GLY A N 1
ATOM 771 C CA . GLY A 1 104 ? -7.708 -7.041 18.495 1.00 95.12 104 GLY A CA 1
ATOM 772 C C . GLY A 1 104 ? -8.045 -5.623 18.009 1.00 95.12 104 GLY A C 1
ATOM 773 O O . GLY A 1 104 ? -9.219 -5.288 17.842 1.00 95.12 104 GLY A O 1
ATOM 774 N N . LYS A 1 105 ? -7.028 -4.782 17.786 1.00 96.50 105 LYS A N 1
ATOM 775 C CA . LYS A 1 105 ? -7.138 -3.411 17.265 1.00 96.50 105 LYS A CA 1
ATOM 776 C C . LYS A 1 105 ? -7.318 -3.438 15.736 1.00 96.50 105 LYS A C 1
ATOM 778 O O . LYS A 1 105 ? -6.432 -3.056 14.975 1.00 96.50 105 LYS A O 1
ATOM 783 N N . TRP A 1 106 ? -8.448 -3.969 15.263 1.00 96.94 106 TRP A N 1
ATOM 784 C CA . TRP A 1 106 ? -8.678 -4.252 13.837 1.00 96.94 106 TRP A CA 1
ATOM 785 C C . TRP A 1 106 ? -8.690 -3.000 12.947 1.00 96.94 106 TRP A C 1
ATOM 787 O O . TRP A 1 106 ? -8.164 -3.051 11.837 1.00 96.94 106 TRP A O 1
ATOM 797 N N . GLY A 1 107 ? -9.214 -1.871 13.432 1.00 97.12 107 GLY A N 1
ATOM 798 C CA . GLY A 1 107 ? -9.145 -0.588 12.723 1.00 97.12 107 GLY A CA 1
ATOM 799 C C . GLY A 1 107 ? -7.705 -0.127 12.492 1.00 97.12 107 GLY A C 1
ATOM 800 O O . GLY A 1 107 ? -7.336 0.213 11.365 1.00 97.12 107 GLY A O 1
ATOM 801 N N . ASP A 1 108 ? -6.865 -0.207 13.530 1.00 97.50 108 ASP A N 1
ATOM 802 C CA . ASP A 1 108 ? -5.431 0.075 13.413 1.00 97.50 108 ASP A CA 1
ATOM 803 C C . ASP A 1 108 ? -4.735 -0.913 12.464 1.00 97.50 108 ASP A C 1
ATOM 805 O O . ASP A 1 108 ? -3.902 -0.501 11.661 1.00 97.50 108 ASP A O 1
ATOM 809 N N . PHE A 1 109 ? -5.102 -2.200 12.497 1.00 97.12 109 PHE A N 1
ATOM 810 C CA . PHE A 1 109 ? -4.543 -3.216 11.600 1.00 97.12 109 PHE A CA 1
ATOM 811 C C . PHE A 1 109 ? -4.809 -2.897 10.122 1.00 97.12 109 PHE A C 1
ATOM 813 O O . PHE A 1 109 ? -3.872 -2.897 9.327 1.00 97.12 109 PHE A O 1
ATOM 820 N N . VAL A 1 110 ? -6.056 -2.581 9.743 1.00 96.88 110 VAL A N 1
ATOM 821 C CA . VAL A 1 110 ? -6.407 -2.181 8.362 1.00 96.88 110 VAL A CA 1
ATOM 822 C C . VAL A 1 110 ? -5.619 -0.949 7.932 1.00 96.88 110 VAL A C 1
ATOM 824 O O . VAL A 1 110 ? -5.126 -0.877 6.804 1.00 96.88 110 VAL A O 1
ATOM 827 N N . TYR A 1 111 ? -5.495 0.023 8.832 1.00 97.25 111 TYR A N 1
ATOM 828 C CA . TYR A 1 111 ? -4.758 1.256 8.602 1.00 97.25 111 TYR A CA 1
ATOM 829 C C . TYR A 1 111 ? -3.255 1.007 8.397 1.00 97.25 111 TYR A C 1
ATOM 831 O O . TYR A 1 111 ? -2.677 1.513 7.435 1.00 97.25 111 TYR A O 1
ATOM 839 N N . LEU A 1 112 ? -2.630 0.176 9.235 1.00 96.69 112 LEU A N 1
ATOM 840 C CA . LEU A 1 112 ? -1.216 -0.196 9.134 1.00 96.69 112 LEU A CA 1
ATOM 841 C C . LEU A 1 112 ? -0.941 -1.045 7.886 1.00 96.69 112 LEU A C 1
ATOM 843 O O . LEU A 1 112 ? 0.007 -0.759 7.161 1.00 96.69 112 LEU A O 1
ATOM 847 N N . TYR A 1 113 ? -1.805 -2.011 7.567 1.00 96.25 113 TYR A N 1
ATOM 848 C CA . TYR A 1 113 ? -1.758 -2.799 6.328 1.00 96.25 113 TYR A CA 1
ATOM 849 C C . TYR A 1 113 ? -1.846 -1.899 5.081 1.00 96.25 113 TYR A C 1
ATOM 851 O O . TYR A 1 113 ? -1.072 -2.039 4.132 1.00 96.25 113 TYR A O 1
ATOM 859 N N . SER A 1 114 ? -2.736 -0.902 5.117 1.00 95.44 114 SER A N 1
ATOM 860 C CA . SER A 1 114 ? -2.880 0.107 4.061 1.00 95.44 114 SER A CA 1
ATOM 861 C C . SER A 1 114 ? -1.648 1.011 3.949 1.00 95.44 114 SER A C 1
ATOM 863 O O . SER A 1 114 ? -1.156 1.243 2.846 1.00 95.44 114 SER A O 1
ATOM 865 N N . ALA A 1 115 ? -1.117 1.501 5.073 1.00 94.56 115 ALA A N 1
ATOM 866 C CA . ALA A 1 115 ? 0.074 2.349 5.113 1.00 94.56 115 ALA A CA 1
ATOM 867 C C . ALA A 1 115 ? 1.325 1.597 4.630 1.00 94.56 115 ALA A C 1
ATOM 869 O O . ALA A 1 115 ? 2.106 2.151 3.856 1.00 94.56 115 ALA A O 1
ATOM 870 N N . PHE A 1 116 ? 1.475 0.325 5.013 1.00 95.12 116 PHE A N 1
ATOM 871 C CA . PHE A 1 116 ? 2.512 -0.576 4.509 1.00 95.12 116 PHE A CA 1
ATOM 872 C C . PHE A 1 116 ? 2.422 -0.689 2.985 1.00 95.12 116 PHE A C 1
ATOM 874 O O . PHE A 1 116 ? 3.386 -0.383 2.287 1.00 95.12 116 PHE A O 1
ATOM 881 N N . GLY A 1 117 ? 1.230 -1.002 2.465 1.00 93.62 117 GLY A N 1
ATOM 882 C CA . GLY A 1 117 ? 0.936 -1.063 1.031 1.00 93.62 117 GLY A CA 1
ATOM 883 C C . GLY A 1 117 ? 1.332 0.179 0.235 1.00 93.62 117 GLY A C 1
ATOM 884 O O . GLY A 1 117 ? 1.695 0.055 -0.934 1.00 93.62 117 GLY A O 1
ATOM 885 N N . MET A 1 118 ? 1.300 1.352 0.871 1.00 93.81 118 MET A N 1
ATOM 886 C CA . MET A 1 118 ? 1.698 2.648 0.309 1.00 93.81 118 MET A CA 1
ATOM 887 C C . MET A 1 118 ? 3.171 3.002 0.589 1.00 93.81 118 MET A C 1
ATOM 889 O O . MET A 1 118 ? 3.531 4.176 0.717 1.00 93.81 118 MET A O 1
ATOM 893 N N . ASN A 1 119 ? 4.036 1.985 0.706 1.00 93.50 119 ASN A N 1
ATOM 894 C CA . ASN A 1 119 ? 5.471 2.107 0.993 1.00 93.50 119 ASN A CA 1
ATOM 895 C C . ASN A 1 119 ? 5.770 2.882 2.295 1.00 93.50 119 ASN A C 1
ATOM 897 O O . ASN A 1 119 ? 6.815 3.513 2.410 1.00 93.50 119 ASN A O 1
ATOM 901 N N . GLY A 1 120 ? 4.841 2.923 3.257 1.00 89.19 120 GLY A N 1
ATOM 902 C CA . GLY A 1 120 ? 4.977 3.715 4.485 1.00 89.19 120 GLY A CA 1
ATOM 903 C C . GLY A 1 120 ? 5.067 5.234 4.266 1.00 89.19 120 GLY A C 1
ATOM 904 O O . GLY A 1 120 ? 5.427 5.957 5.191 1.00 89.19 120 GLY A O 1
ATOM 905 N N . HIS A 1 121 ? 4.777 5.743 3.061 1.00 89.44 121 HIS A N 1
ATOM 906 C CA . HIS A 1 121 ? 4.980 7.153 2.724 1.00 89.44 121 HIS A CA 1
ATOM 907 C C . HIS A 1 121 ? 4.019 8.058 3.516 1.00 89.44 121 HIS A C 1
ATOM 909 O O . HIS A 1 121 ? 2.803 7.994 3.336 1.00 89.44 121 HIS A O 1
ATOM 915 N N . PHE A 1 122 ? 4.571 8.898 4.398 1.00 85.94 122 PHE A N 1
ATOM 916 C CA . PHE A 1 122 ? 3.835 9.594 5.463 1.00 85.94 122 PHE A CA 1
ATOM 917 C C . PHE A 1 122 ? 2.645 10.442 4.977 1.00 85.94 122 PHE A C 1
ATOM 919 O O . PHE A 1 122 ? 1.583 10.414 5.600 1.00 85.94 122 PHE A O 1
ATOM 926 N N . ASP A 1 123 ? 2.780 11.144 3.848 1.00 87.56 123 ASP A N 1
ATOM 927 C CA . ASP A 1 123 ? 1.715 11.990 3.290 1.00 87.56 123 ASP A CA 1
ATOM 928 C C . ASP A 1 123 ? 0.519 11.170 2.781 1.00 87.56 123 ASP A C 1
ATOM 930 O O . ASP A 1 123 ? -0.620 11.642 2.804 1.00 87.56 123 ASP A O 1
ATOM 934 N N . TYR A 1 124 ? 0.760 9.922 2.362 1.00 90.00 124 TYR A N 1
ATOM 935 C CA . TYR A 1 124 ? -0.291 8.972 1.988 1.00 90.00 124 TYR A CA 1
ATOM 936 C C . TYR A 1 124 ? -0.778 8.183 3.207 1.00 90.00 124 TYR A C 1
ATOM 938 O O . TYR A 1 124 ? -1.961 7.865 3.273 1.00 90.00 124 TYR A O 1
ATOM 946 N N . ALA A 1 125 ? 0.087 7.911 4.188 1.00 88.88 125 ALA A N 1
ATOM 947 C CA . ALA A 1 125 ? -0.277 7.230 5.427 1.00 88.88 125 ALA A CA 1
ATOM 948 C C . ALA A 1 125 ? -1.240 8.059 6.298 1.00 88.88 125 ALA A C 1
ATOM 950 O O . ALA A 1 125 ? -2.150 7.484 6.888 1.00 88.88 125 ALA A O 1
ATOM 951 N N . ARG A 1 126 ? -1.088 9.394 6.347 1.00 91.56 126 ARG A N 1
ATOM 952 C CA . ARG A 1 126 ? -1.952 10.305 7.124 1.00 91.56 126 ARG A CA 1
ATOM 953 C C . ARG A 1 126 ? -3.438 9.987 6.903 1.00 91.56 126 ARG A C 1
ATOM 955 O O . ARG A 1 126 ? -3.907 9.967 5.767 1.00 91.56 126 ARG A O 1
ATOM 962 N N . ALA A 1 127 ? -4.201 9.829 7.986 1.00 92.56 127 ALA A N 1
ATOM 963 C CA . ALA A 1 127 ? -5.593 9.362 7.957 1.00 92.56 127 ALA A CA 1
ATOM 964 C C . ALA A 1 127 ? -6.564 10.286 7.187 1.00 92.56 127 ALA A C 1
ATOM 966 O O . ALA A 1 127 ? -7.647 9.860 6.800 1.00 92.56 127 ALA A O 1
ATOM 967 N N . THR A 1 128 ? -6.172 11.541 6.943 1.00 91.88 128 THR A N 1
ATOM 968 C CA . THR A 1 128 ? -6.918 12.526 6.139 1.00 91.88 128 THR A CA 1
ATOM 969 C C . THR A 1 128 ? -6.474 12.608 4.672 1.00 91.88 128 THR A C 1
ATOM 971 O O . THR A 1 128 ? -6.963 13.466 3.936 1.00 91.88 128 THR A O 1
ATOM 974 N N . SER A 1 129 ? -5.535 11.770 4.220 1.00 91.44 129 SER A N 1
ATOM 975 C CA . SER A 1 129 ? -5.120 11.724 2.814 1.00 91.44 129 SER A CA 1
ATOM 976 C C . SER A 1 129 ? -6.189 11.044 1.945 1.00 91.44 129 SER A C 1
ATOM 978 O O . SER A 1 129 ? -6.893 10.132 2.390 1.00 91.44 129 SER A O 1
ATOM 980 N N . LYS A 1 130 ? -6.292 11.439 0.666 1.00 90.19 130 LYS A N 1
ATOM 981 C CA . LYS A 1 130 ? -7.158 10.731 -0.296 1.00 90.19 130 LYS A CA 1
ATOM 982 C C . LYS A 1 130 ? -6.687 9.284 -0.478 1.00 90.19 130 LYS A C 1
ATOM 984 O O . LYS A 1 130 ? -7.495 8.375 -0.610 1.00 90.19 130 LYS A O 1
ATOM 989 N N . GLN A 1 131 ? -5.375 9.077 -0.468 1.00 90.25 131 GLN A N 1
ATOM 990 C CA . GLN A 1 131 ? -4.720 7.787 -0.639 1.00 90.25 131 GLN A CA 1
ATOM 991 C C . GLN A 1 131 ? -5.096 6.783 0.462 1.00 90.25 131 GLN A C 1
ATOM 993 O O . GLN A 1 131 ? -5.394 5.630 0.147 1.00 90.25 131 GLN A O 1
ATOM 998 N N . MET A 1 132 ? -5.162 7.224 1.723 1.00 93.81 132 MET A N 1
ATOM 999 C CA . MET A 1 132 ? -5.649 6.412 2.839 1.00 93.81 132 MET A CA 1
ATOM 1000 C C . MET A 1 132 ? -7.165 6.220 2.759 1.00 93.81 132 MET A C 1
ATOM 1002 O O . MET A 1 132 ? -7.631 5.096 2.908 1.00 93.81 132 MET A O 1
ATOM 1006 N N . ALA A 1 133 ? -7.944 7.258 2.437 1.00 92.19 133 ALA A N 1
ATOM 1007 C CA . ALA A 1 133 ? -9.395 7.122 2.261 1.00 92.19 133 ALA A CA 1
ATOM 1008 C C . ALA A 1 133 ? -9.764 6.082 1.176 1.00 92.19 133 ALA A C 1
ATOM 1010 O O . ALA A 1 133 ? -10.599 5.213 1.422 1.00 92.19 133 ALA A O 1
ATOM 1011 N N . ASP A 1 134 ? -9.075 6.087 0.027 1.00 87.44 134 ASP A N 1
ATOM 1012 C CA . ASP A 1 134 ? -9.186 5.074 -1.039 1.00 87.44 134 ASP A CA 1
ATOM 1013 C C . ASP A 1 134 ? -8.797 3.652 -0.568 1.00 87.44 134 ASP A C 1
ATOM 1015 O O . ASP A 1 134 ? -9.176 2.658 -1.196 1.00 87.44 134 ASP A O 1
ATOM 1019 N N . ALA A 1 135 ? -7.995 3.530 0.494 1.00 89.56 135 ALA A N 1
ATOM 1020 C CA . ALA A 1 135 ? -7.570 2.257 1.072 1.00 89.56 135 ALA A CA 1
ATOM 1021 C C . ALA A 1 135 ? -8.544 1.732 2.124 1.00 89.56 135 ALA A C 1
ATOM 1023 O O . ALA A 1 135 ? -9.021 0.602 1.987 1.00 89.56 135 ALA A O 1
ATOM 1024 N N . LEU A 1 136 ? -8.928 2.567 3.089 1.00 94.00 136 LEU A N 1
ATOM 1025 C CA . LEU A 1 136 ? -9.927 2.212 4.094 1.00 94.00 136 LEU A CA 1
ATOM 1026 C C . LEU A 1 136 ? -11.285 1.904 3.437 1.00 94.00 136 LEU A C 1
ATOM 1028 O O . LEU A 1 136 ? -11.922 0.922 3.812 1.00 94.00 136 LEU A O 1
ATOM 1032 N N . LEU A 1 137 ? -11.683 2.647 2.389 1.00 91.25 137 LEU A N 1
ATOM 1033 C CA . LEU A 1 137 ? -12.878 2.341 1.587 1.00 91.25 137 LEU A CA 1
ATOM 1034 C C . LEU A 1 137 ? -12.809 0.940 0.965 1.00 91.25 137 LEU A C 1
ATOM 1036 O O . LEU A 1 137 ? -13.780 0.189 1.029 1.00 91.25 137 LEU A O 1
ATOM 1040 N N . GLY A 1 138 ? -11.662 0.561 0.393 1.00 87.00 138 GLY A N 1
ATOM 1041 C CA . GLY A 1 138 ? -11.461 -0.774 -0.177 1.00 87.00 138 GLY A CA 1
ATOM 1042 C C . GLY A 1 138 ? -11.576 -1.891 0.867 1.00 87.00 138 GLY A C 1
ATOM 1043 O O . GLY A 1 138 ? -12.127 -2.949 0.569 1.00 87.00 138 GLY A O 1
ATOM 1044 N N . ALA A 1 139 ? -11.127 -1.636 2.099 1.00 91.00 139 ALA A N 1
ATOM 1045 C CA . ALA A 1 139 ? -11.203 -2.589 3.204 1.00 91.00 139 ALA A CA 1
ATOM 1046 C C . ALA A 1 139 ? -12.625 -2.795 3.765 1.00 91.00 139 ALA A C 1
ATOM 1048 O O . ALA A 1 139 ? -12.915 -3.879 4.271 1.00 91.00 139 ALA A O 1
ATOM 1049 N N . VAL A 1 140 ? -13.510 -1.794 3.659 1.00 91.94 140 VAL A N 1
ATOM 1050 C CA . VAL A 1 140 ? -14.926 -1.879 4.088 1.00 91.94 140 VAL A CA 1
ATOM 1051 C C . VAL A 1 140 ? -15.910 -2.124 2.938 1.00 91.94 140 VAL A C 1
ATOM 1053 O O . VAL A 1 140 ? -17.103 -2.267 3.179 1.00 91.94 140 VAL A O 1
ATOM 1056 N N . THR A 1 141 ? -15.463 -2.170 1.681 1.00 87.81 141 THR A N 1
ATOM 1057 C CA . THR A 1 141 ? -16.352 -2.445 0.538 1.00 87.81 141 THR A CA 1
ATOM 1058 C C . THR A 1 141 ? -16.632 -3.945 0.423 1.00 87.81 141 THR A C 1
ATOM 1060 O O . THR A 1 141 ? -15.702 -4.763 0.401 1.00 87.81 141 THR A O 1
ATOM 1063 N N . LYS A 1 142 ? -17.914 -4.311 0.306 1.00 83.19 142 LYS A N 1
ATOM 1064 C CA . LYS A 1 142 ? -18.394 -5.704 0.241 1.00 83.19 142 LYS A CA 1
ATOM 1065 C C . LYS A 1 142 ? -17.776 -6.505 -0.915 1.00 83.19 142 LYS A C 1
ATOM 1067 O O . LYS A 1 142 ? -17.356 -5.902 -1.904 1.00 83.19 142 LYS A O 1
ATOM 1072 N N . PRO A 1 143 ? -17.712 -7.852 -0.825 1.00 76.19 143 PRO A N 1
ATOM 1073 C CA . PRO A 1 143 ? -17.090 -8.714 -1.840 1.00 76.19 143 PRO A CA 1
ATOM 1074 C C . PRO A 1 143 ? -17.553 -8.476 -3.283 1.00 76.19 143 PRO A C 1
ATOM 1076 O O . PRO A 1 143 ? -16.744 -8.586 -4.198 1.00 76.19 143 PRO A O 1
ATOM 1079 N N . ASP A 1 144 ? -18.821 -8.114 -3.468 1.00 77.00 144 ASP A N 1
ATOM 1080 C CA . ASP A 1 144 ? -19.485 -7.832 -4.746 1.00 77.00 144 ASP A CA 1
ATOM 1081 C C . ASP A 1 144 ? -19.283 -6.395 -5.271 1.00 77.00 144 ASP A C 1
ATOM 1083 O O . ASP A 1 144 ? -19.712 -6.079 -6.379 1.00 77.00 144 ASP A O 1
ATOM 1087 N N . GLY A 1 145 ? -18.669 -5.509 -4.481 1.00 74.75 145 GLY A N 1
ATOM 1088 C CA . GLY A 1 145 ? -18.517 -4.089 -4.801 1.00 74.75 145 GLY A CA 1
ATOM 1089 C C . GLY A 1 145 ? -19.815 -3.273 -4.751 1.00 74.75 145 GLY A C 1
ATOM 1090 O O . GLY A 1 145 ? -19.799 -2.118 -5.170 1.00 74.75 145 GLY A O 1
ATOM 1091 N N . SER A 1 146 ? -20.935 -3.829 -4.270 1.00 78.19 146 SER A N 1
ATOM 1092 C CA . SER A 1 146 ? -22.251 -3.172 -4.374 1.00 78.19 146 SER A CA 1
ATOM 1093 C C . SER A 1 146 ? -22.469 -2.054 -3.355 1.00 78.19 146 SER A C 1
ATOM 1095 O O . SER A 1 146 ? -23.189 -1.095 -3.630 1.00 78.19 146 SER A O 1
ATOM 1097 N N . ALA A 1 147 ? -21.868 -2.181 -2.170 1.00 84.00 147 ALA A N 1
ATOM 1098 C CA . ALA A 1 147 ? -22.033 -1.249 -1.065 1.00 84.00 147 ALA A CA 1
ATOM 1099 C C . ALA A 1 147 ? -20.891 -1.360 -0.043 1.00 84.00 147 ALA A C 1
ATOM 1101 O O . ALA A 1 147 ? -20.088 -2.297 -0.050 1.00 84.00 147 ALA A O 1
ATOM 1102 N N . ILE A 1 148 ? -20.883 -0.406 0.883 1.00 89.69 148 ILE A N 1
ATOM 1103 C CA . ILE A 1 148 ? -20.100 -0.451 2.115 1.00 89.69 148 ILE A CA 1
ATOM 1104 C C . ILE A 1 148 ? -20.682 -1.506 3.070 1.00 89.69 148 ILE A C 1
ATOM 1106 O O . ILE A 1 148 ? -21.891 -1.773 3.090 1.00 89.69 148 ILE A O 1
ATOM 1110 N N . ASP A 1 149 ? -19.804 -2.132 3.847 1.00 91.94 149 ASP A N 1
ATOM 1111 C CA . ASP A 1 149 ? -20.138 -2.941 5.009 1.00 91.94 149 ASP A CA 1
ATOM 1112 C C . ASP A 1 149 ? -20.079 -2.081 6.281 1.00 91.94 149 ASP A C 1
ATOM 1114 O O . ASP A 1 149 ? -19.018 -1.811 6.848 1.00 91.94 149 ASP A O 1
ATOM 1118 N N . GLU A 1 150 ? -21.254 -1.625 6.712 1.00 93.56 150 GLU A N 1
ATOM 1119 C CA . GLU A 1 150 ? -21.418 -0.799 7.910 1.00 93.56 150 GLU A CA 1
ATOM 1120 C C . GLU A 1 150 ? -20.911 -1.501 9.181 1.00 93.56 150 GLU A C 1
ATOM 1122 O O . GLU A 1 150 ? -20.392 -0.833 10.070 1.00 93.56 150 GLU A O 1
ATOM 1127 N N . ALA A 1 151 ? -20.991 -2.837 9.259 1.00 95.00 151 ALA A N 1
ATOM 1128 C CA . ALA A 1 151 ? -20.553 -3.589 10.433 1.00 95.00 151 ALA A CA 1
ATOM 1129 C C . ALA A 1 151 ? -19.020 -3.660 10.534 1.00 95.00 151 ALA A C 1
ATOM 1131 O O . ALA A 1 151 ? -18.480 -3.621 11.642 1.00 95.00 151 ALA A O 1
ATOM 1132 N N . LEU A 1 152 ? -18.314 -3.695 9.396 1.00 95.31 152 LEU A N 1
ATOM 1133 C CA . LEU A 1 152 ? -16.859 -3.509 9.376 1.00 95.31 152 LEU A CA 1
ATOM 1134 C C . LEU A 1 152 ? -16.474 -2.083 9.788 1.00 95.31 152 LEU A C 1
ATOM 1136 O O . LEU A 1 152 ? -15.528 -1.926 10.555 1.00 95.31 152 LEU A O 1
ATOM 1140 N N . ILE A 1 153 ? -17.218 -1.048 9.368 1.00 96.19 153 ILE A N 1
ATOM 1141 C CA . ILE A 1 153 ? -16.984 0.319 9.873 1.00 96.19 153 ILE A CA 1
ATOM 1142 C C . ILE A 1 153 ? -17.195 0.378 11.389 1.00 96.19 153 ILE A C 1
ATOM 1144 O O . ILE A 1 153 ? -16.332 0.907 12.084 1.00 96.19 153 ILE A O 1
ATOM 1148 N N . ASP A 1 154 ? -18.286 -0.173 11.925 1.00 97.31 154 ASP A N 1
ATOM 1149 C CA . ASP A 1 154 ? -18.545 -0.176 13.371 1.00 97.31 154 ASP A CA 1
ATOM 1150 C C . ASP A 1 154 ? -17.438 -0.888 14.169 1.00 97.31 154 ASP A C 1
ATOM 1152 O O . ASP A 1 154 ? -16.994 -0.370 15.198 1.00 97.31 154 ASP A O 1
ATOM 1156 N N . GLU A 1 155 ? -16.920 -2.023 13.687 1.00 97.44 155 GLU A N 1
ATOM 1157 C CA . GLU A 1 155 ? -15.782 -2.698 14.323 1.00 97.44 155 GLU A CA 1
ATOM 1158 C C . GLU A 1 155 ? -14.487 -1.878 14.205 1.00 97.44 155 GLU A C 1
ATOM 1160 O O . GLU A 1 155 ? -13.795 -1.691 15.208 1.00 97.44 155 GLU A O 1
ATOM 1165 N N . TYR A 1 156 ? -14.148 -1.346 13.027 1.00 97.81 156 TYR A N 1
ATOM 1166 C CA . TYR A 1 156 ? -12.906 -0.588 12.822 1.00 97.81 156 TYR A CA 1
ATOM 1167 C C . TYR A 1 156 ? -12.902 0.744 13.582 1.00 97.81 156 TYR A C 1
ATOM 1169 O O . TYR A 1 156 ? -11.893 1.091 14.192 1.00 97.81 156 TYR A O 1
ATOM 1177 N N . VAL A 1 157 ? -14.031 1.456 13.643 1.00 97.50 157 VAL A N 1
ATOM 1178 C CA . VAL A 1 157 ? -14.211 2.664 14.471 1.00 97.50 157 VAL A CA 1
ATOM 1179 C C . VAL A 1 157 ? -13.989 2.346 15.949 1.00 97.50 157 VAL A C 1
ATOM 1181 O O . VAL A 1 157 ? -13.243 3.051 16.625 1.00 97.50 157 VAL A O 1
ATOM 1184 N N . LYS A 1 158 ? -14.604 1.268 16.446 1.00 97.50 158 LYS A N 1
ATOM 1185 C CA . LYS A 1 158 ? -14.494 0.804 17.838 1.00 97.50 158 LYS A CA 1
ATOM 1186 C C . LYS A 1 158 ? -13.085 0.322 18.210 1.00 97.50 158 LYS A C 1
ATOM 1188 O O . LYS A 1 158 ? -12.725 0.366 19.383 1.00 97.50 158 LYS A O 1
ATOM 1193 N N . THR A 1 159 ? -12.310 -0.159 17.238 1.00 97.12 159 THR A N 1
ATOM 1194 C CA . THR A 1 159 ? -10.982 -0.774 17.434 1.00 97.12 159 THR A CA 1
ATOM 1195 C C . THR A 1 159 ? -9.823 0.065 16.875 1.00 97.12 159 THR A C 1
ATOM 1197 O O . THR A 1 159 ? -8.721 -0.450 16.689 1.00 97.12 159 THR A O 1
ATOM 1200 N N . SER A 1 160 ? -10.062 1.357 16.623 1.00 96.94 160 SER A N 1
ATOM 1201 C CA . SER A 1 160 ? -9.034 2.350 16.285 1.00 96.94 160 SER A CA 1
ATOM 1202 C C . SER A 1 160 ? -8.477 3.011 17.550 1.00 96.94 160 SER A C 1
ATOM 1204 O O . SER A 1 160 ? -9.250 3.523 18.359 1.00 96.94 160 SER A O 1
ATOM 1206 N N . SER A 1 161 ? -7.153 3.089 17.706 1.00 94.12 161 SER A N 1
ATOM 1207 C CA . SER A 1 161 ? -6.524 3.728 18.879 1.00 94.12 161 SER A CA 1
ATOM 1208 C C . SER A 1 161 ? -6.488 5.258 18.811 1.00 94.12 161 SER A C 1
ATOM 1210 O O . SER A 1 161 ? -6.266 5.902 19.835 1.00 94.12 161 SER A O 1
ATOM 1212 N N . THR A 1 162 ? -6.704 5.875 17.638 1.00 93.50 162 THR A N 1
ATOM 1213 C CA . THR A 1 162 ? -6.680 7.345 17.494 1.00 93.50 162 THR A CA 1
ATOM 1214 C C . THR A 1 162 ? -8.032 7.923 17.052 1.00 93.50 162 THR A C 1
ATOM 1216 O O . THR A 1 162 ? -8.684 7.367 16.162 1.00 93.50 162 THR A O 1
ATOM 1219 N N . PRO A 1 163 ? -8.454 9.087 17.598 1.00 93.19 163 PRO A N 1
ATOM 1220 C CA . PRO A 1 163 ? -9.676 9.763 17.157 1.00 93.19 163 PRO A CA 1
ATOM 1221 C C . PRO A 1 163 ? -9.664 10.142 15.671 1.00 93.19 163 PRO A C 1
ATOM 1223 O O . PRO A 1 163 ? -10.714 10.138 15.035 1.00 93.19 163 PRO A O 1
ATOM 1226 N N . ALA A 1 164 ? -8.488 10.438 15.102 1.00 92.38 164 ALA A N 1
ATOM 1227 C CA . ALA A 1 164 ? -8.342 10.725 13.676 1.00 92.38 164 ALA A CA 1
ATOM 1228 C C . ALA A 1 164 ? -8.683 9.511 12.800 1.00 92.38 164 ALA A C 1
ATOM 1230 O O . ALA A 1 164 ? -9.366 9.666 11.788 1.00 92.38 164 ALA A O 1
ATOM 1231 N N . LEU A 1 165 ? -8.262 8.305 13.196 1.00 94.12 165 LEU A N 1
ATOM 1232 C CA . LEU A 1 165 ? -8.569 7.087 12.452 1.00 94.12 165 LEU A CA 1
ATOM 1233 C C . LEU A 1 165 ? -10.038 6.667 12.619 1.00 94.12 165 LEU A C 1
ATOM 1235 O O . LEU A 1 165 ? -10.710 6.373 11.630 1.00 94.12 165 LEU A O 1
ATOM 1239 N N . ALA A 1 166 ? -10.580 6.755 13.837 1.00 96.44 166 ALA A N 1
ATOM 1240 C CA . ALA A 1 166 ? -12.007 6.538 14.083 1.00 96.44 166 ALA A CA 1
ATOM 1241 C C . ALA A 1 166 ? -12.894 7.530 13.296 1.00 96.44 166 ALA A C 1
ATOM 1243 O O . ALA A 1 166 ? -13.957 7.159 12.795 1.00 96.44 166 ALA A O 1
ATOM 1244 N N . ALA A 1 167 ? -12.459 8.785 13.134 1.00 95.75 167 ALA A N 1
ATOM 1245 C CA . ALA A 1 167 ? -13.134 9.763 12.280 1.00 95.75 167 ALA A CA 1
ATOM 1246 C C . ALA A 1 167 ? -13.016 9.414 10.785 1.00 95.75 167 ALA A C 1
ATOM 1248 O O . ALA A 1 167 ? -14.009 9.514 10.065 1.00 95.75 167 ALA A O 1
ATOM 1249 N N . ALA A 1 168 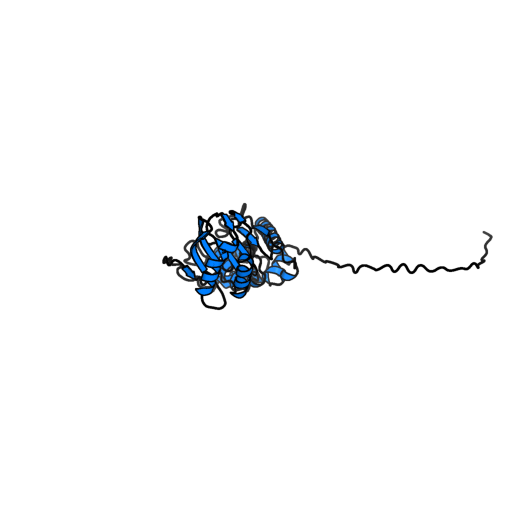? -11.844 8.960 10.326 1.00 95.19 168 ALA A N 1
ATOM 1250 C CA . ALA A 1 168 ? -11.623 8.555 8.937 1.00 95.19 168 ALA A CA 1
ATOM 1251 C C . ALA A 1 168 ? -12.527 7.381 8.523 1.00 95.19 168 ALA A C 1
ATOM 1253 O O . ALA A 1 168 ? -13.174 7.464 7.481 1.00 95.19 168 ALA A O 1
ATOM 1254 N N . PHE A 1 169 ? -12.657 6.339 9.354 1.00 96.50 169 PHE A N 1
ATOM 1255 C CA . PHE A 1 169 ? -13.594 5.238 9.091 1.00 96.50 169 PHE A CA 1
ATOM 1256 C C . PHE A 1 169 ? -15.061 5.695 9.092 1.00 96.50 169 PHE A C 1
ATOM 1258 O O . PHE A 1 169 ? -15.815 5.310 8.201 1.00 96.50 169 PHE A O 1
ATOM 1265 N N . ASN A 1 170 ? -15.479 6.554 10.030 1.00 95.88 170 ASN A N 1
ATOM 1266 C CA . ASN A 1 170 ? -16.853 7.076 10.043 1.00 95.88 170 ASN A CA 1
ATOM 1267 C C . ASN A 1 170 ? -17.187 7.923 8.804 1.00 95.88 170 ASN A C 1
ATOM 1269 O O . ASN A 1 170 ? -18.311 7.851 8.307 1.00 95.88 170 ASN A O 1
ATOM 1273 N N . ALA A 1 171 ? -16.227 8.687 8.274 1.00 94.12 171 ALA A N 1
ATOM 1274 C CA . ALA A 1 171 ? -16.422 9.481 7.061 1.00 94.12 171 ALA A CA 1
ATOM 1275 C C . ALA A 1 171 ? -16.742 8.618 5.824 1.00 94.12 171 ALA A C 1
ATOM 1277 O O . ALA A 1 171 ? -17.420 9.087 4.908 1.00 94.12 171 ALA A O 1
ATOM 1278 N N . LEU A 1 172 ? -16.326 7.344 5.806 1.00 92.31 172 LEU A N 1
ATOM 1279 C CA . LEU A 1 172 ? -16.622 6.424 4.704 1.00 92.31 172 LEU A CA 1
ATOM 1280 C C . LEU A 1 172 ? -18.126 6.196 4.518 1.00 92.31 172 LEU A C 1
ATOM 1282 O O . LEU A 1 172 ? -18.548 6.061 3.377 1.00 92.31 172 LEU A O 1
ATOM 1286 N N . ARG A 1 173 ? -18.947 6.257 5.580 1.00 90.56 173 ARG A N 1
ATOM 1287 C CA . ARG A 1 173 ? -20.417 6.088 5.494 1.00 90.56 173 ARG A CA 1
ATOM 1288 C C . ARG A 1 173 ? -21.112 7.125 4.596 1.00 90.56 173 ARG A C 1
ATOM 1290 O O . ARG A 1 173 ? -22.248 6.923 4.183 1.00 90.56 173 ARG A O 1
ATOM 1297 N N . MET A 1 174 ? -20.449 8.247 4.296 1.00 84.50 174 MET A N 1
ATOM 1298 C CA . MET A 1 174 ? -20.944 9.284 3.375 1.00 84.50 174 MET A CA 1
ATOM 1299 C C . MET A 1 174 ? -20.377 9.149 1.948 1.00 84.50 174 MET A C 1
ATOM 1301 O O . MET A 1 174 ? -20.798 9.866 1.037 1.00 84.50 174 MET A O 1
ATOM 1305 N N . THR A 1 175 ? -19.427 8.237 1.735 1.00 79.88 175 THR A N 1
ATOM 1306 C CA . THR A 1 175 ? -18.746 8.022 0.456 1.00 79.88 175 THR A CA 1
ATOM 1307 C C . THR A 1 175 ? -19.542 7.064 -0.421 1.00 79.88 175 THR A C 1
ATOM 1309 O O . THR A 1 175 ? -19.891 5.960 -0.014 1.00 79.88 175 THR A O 1
ATOM 1312 N N . HIS A 1 176 ? -19.797 7.462 -1.666 1.00 70.00 176 HIS A N 1
ATOM 1313 C CA . HIS A 1 176 ? -20.389 6.565 -2.655 1.00 70.00 176 HIS A CA 1
ATOM 1314 C C . HIS A 1 176 ? -19.314 5.605 -3.179 1.00 70.00 176 HIS A C 1
ATOM 1316 O O . HIS A 1 176 ? -18.269 6.055 -3.651 1.00 70.00 176 HIS A O 1
ATOM 1322 N N . VAL A 1 177 ? -19.575 4.294 -3.140 1.00 61.94 177 VAL A N 1
ATOM 1323 C CA . VAL A 1 177 ? -18.728 3.304 -3.824 1.00 61.94 177 VAL A CA 1
ATOM 1324 C C . VAL A 1 177 ? -18.822 3.561 -5.337 1.00 61.94 177 VAL A C 1
ATOM 1326 O O . VAL A 1 177 ? -19.937 3.583 -5.865 1.00 61.94 177 VAL A O 1
ATOM 1329 N N . PRO A 1 178 ? -17.705 3.782 -6.060 1.00 58.94 178 PRO A N 1
ATOM 1330 C CA . PRO A 1 178 ? -17.751 4.003 -7.502 1.00 58.94 178 PRO A CA 1
ATOM 1331 C C . PRO A 1 178 ? -18.293 2.768 -8.229 1.00 58.94 178 PRO A C 1
ATOM 1333 O O . PRO A 1 178 ? -17.729 1.679 -8.132 1.00 58.94 178 PRO A O 1
ATOM 1336 N N . ALA A 1 179 ? -19.394 2.936 -8.962 1.00 46.34 179 ALA A N 1
ATOM 1337 C CA . ALA A 1 179 ? -20.064 1.825 -9.623 1.00 46.34 179 ALA A CA 1
ATOM 1338 C C . ALA A 1 179 ? -19.243 1.283 -10.807 1.00 46.34 179 ALA A C 1
ATOM 1340 O O . ALA A 1 179 ? -19.026 1.985 -11.792 1.00 46.34 179 ALA A O 1
ATOM 1341 N N . GLY A 1 180 ? -18.873 0.002 -10.731 1.00 46.09 180 GLY A N 1
ATOM 1342 C CA . GLY A 1 180 ? -18.455 -0.803 -11.880 1.00 46.09 180 GLY A CA 1
ATOM 1343 C C . GLY A 1 180 ? -17.010 -0.622 -12.351 1.00 46.09 180 GLY A C 1
ATOM 1344 O O . GLY A 1 180 ? -16.745 0.089 -13.316 1.00 46.09 180 GLY A O 1
ATOM 1345 N N . LEU A 1 181 ? -16.098 -1.438 -11.810 1.00 37.62 181 LEU A N 1
ATOM 1346 C CA . LEU A 1 181 ? -14.948 -1.921 -12.587 1.00 37.62 181 LEU A CA 1
ATOM 1347 C C . LEU A 1 181 ? -15.440 -2.953 -13.619 1.00 37.62 181 LEU A C 1
ATOM 1349 O O . LEU A 1 181 ? -15.221 -4.156 -13.483 1.00 37.62 181 LEU A O 1
ATOM 1353 N N . THR A 1 182 ? -16.155 -2.498 -14.650 1.00 37.97 182 THR A N 1
ATOM 1354 C CA . THR A 1 182 ? -16.503 -3.348 -15.794 1.00 37.97 182 THR A CA 1
ATOM 1355 C C . THR A 1 182 ? -15.254 -3.573 -16.638 1.00 37.97 182 THR A C 1
ATOM 1357 O O . THR A 1 182 ? -14.828 -2.674 -17.362 1.00 37.97 182 THR A O 1
ATOM 1360 N N . ALA A 1 183 ? -14.671 -4.768 -16.536 1.00 35.69 183 ALA A N 1
ATOM 1361 C CA . ALA A 1 183 ? -13.471 -5.168 -17.266 1.00 35.69 183 ALA A CA 1
ATOM 1362 C C . ALA A 1 183 ? -13.734 -5.291 -18.780 1.00 35.69 183 ALA A C 1
ATOM 1364 O O . ALA A 1 183 ? -13.977 -6.376 -19.313 1.00 35.69 183 ALA A O 1
ATOM 1365 N N . GLN A 1 184 ? -13.684 -4.161 -19.484 1.00 36.00 184 GLN A N 1
ATOM 1366 C CA . GLN A 1 184 ? -13.523 -4.135 -20.930 1.00 36.00 184 GLN A CA 1
ATOM 1367 C C . GLN A 1 184 ? -12.027 -4.230 -21.236 1.00 36.00 184 GLN A C 1
ATOM 1369 O O . GLN A 1 184 ? -11.265 -3.334 -20.889 1.00 36.00 184 GLN A O 1
ATOM 1374 N N . TRP A 1 185 ? -11.615 -5.330 -21.866 1.00 33.31 185 TRP A N 1
ATOM 1375 C CA . TRP A 1 185 ? -10.212 -5.677 -22.105 1.00 33.31 185 TRP A CA 1
ATOM 1376 C C . TRP A 1 185 ? -9.569 -4.810 -23.203 1.00 33.31 185 TRP A C 1
ATOM 1378 O O . TRP A 1 185 ? -9.301 -5.278 -24.311 1.00 33.31 185 TRP A O 1
ATOM 1388 N N . THR A 1 186 ? -9.313 -3.536 -22.903 1.00 38.81 186 THR A N 1
ATOM 1389 C CA . THR A 1 186 ? -8.225 -2.784 -23.542 1.00 38.81 186 THR A CA 1
ATOM 1390 C C . THR A 1 186 ? -6.895 -3.201 -22.914 1.00 38.81 186 THR A C 1
ATOM 1392 O O . THR A 1 186 ?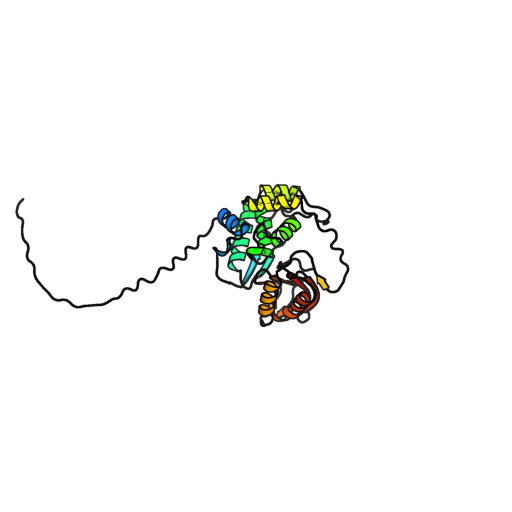 -6.839 -3.578 -21.747 1.00 38.81 186 THR A O 1
ATOM 1395 N N . LYS A 1 187 ? -5.811 -3.157 -23.695 1.00 53.31 187 LYS A N 1
ATOM 1396 C CA . LYS A 1 187 ? -4.477 -3.654 -23.307 1.00 53.31 187 LYS A CA 1
ATOM 1397 C C . LYS A 1 187 ? -3.782 -2.762 -22.252 1.00 53.31 187 LYS A C 1
ATOM 1399 O O . LYS A 1 187 ? -2.727 -3.100 -21.719 1.00 53.31 187 LYS A O 1
ATOM 1404 N N . GLU A 1 188 ? -4.410 -1.649 -21.896 1.00 61.50 188 GLU A N 1
ATOM 1405 C CA . GLU A 1 188 ? -3.990 -0.671 -20.902 1.00 61.50 188 GLU A CA 1
ATOM 1406 C C . GLU A 1 188 ? -5.243 -0.166 -20.155 1.00 61.50 188 GLU A C 1
ATOM 1408 O O . GLU A 1 188 ? -6.330 -0.095 -20.741 1.00 61.50 188 GLU A O 1
ATOM 1413 N N . THR A 1 189 ? -5.141 0.186 -18.868 1.00 79.12 189 THR A N 1
ATOM 1414 C CA . THR A 1 189 ? -6.254 0.795 -18.102 1.00 79.12 189 THR A CA 1
ATOM 1415 C C . THR A 1 189 ? -5.760 1.790 -17.052 1.00 79.12 189 THR A C 1
ATOM 1417 O O . THR A 1 189 ? -5.117 1.406 -16.077 1.00 79.12 189 THR A O 1
ATOM 1420 N N . CYS A 1 190 ? -6.132 3.065 -17.201 1.00 86.19 190 CYS A N 1
ATOM 1421 C CA . CYS A 1 190 ? -5.953 4.098 -16.175 1.00 86.19 190 CYS A CA 1
ATOM 1422 C C . CYS A 1 190 ? -7.060 3.996 -15.114 1.00 86.19 190 CYS A C 1
ATOM 1424 O O . CYS A 1 190 ? -8.245 4.005 -15.450 1.00 86.19 190 CYS A O 1
ATOM 1426 N N . LYS A 1 191 ? -6.694 3.929 -13.831 1.00 84.25 191 LYS A N 1
ATOM 1427 C CA . LYS A 1 191 ? -7.619 3.725 -12.706 1.00 84.25 191 LYS A CA 1
ATOM 1428 C C . LYS A 1 191 ? -7.779 5.027 -11.896 1.00 84.25 191 LYS A C 1
ATOM 1430 O O . LYS A 1 191 ? -6.831 5.784 -11.680 1.00 84.25 191 LYS A O 1
ATOM 1435 N N . ALA A 1 192 ? -9.004 5.320 -11.453 1.00 82.44 192 ALA A N 1
ATOM 1436 C CA . ALA A 1 192 ? -9.308 6.508 -10.637 1.00 82.44 192 ALA A CA 1
ATOM 1437 C C . ALA A 1 192 ? -8.928 6.335 -9.151 1.00 82.44 192 ALA A C 1
ATOM 1439 O O . ALA A 1 192 ? -8.817 7.311 -8.407 1.00 82.44 192 ALA A O 1
ATOM 1440 N N . SER A 1 193 ? -8.733 5.088 -8.721 1.00 82.00 193 SER A N 1
ATOM 1441 C CA . SER A 1 193 ? -8.310 4.715 -7.377 1.00 82.00 193 SER A CA 1
ATOM 1442 C C . SER A 1 193 ? -6.793 4.527 -7.296 1.00 82.00 193 SER A C 1
ATOM 1444 O O . SER A 1 193 ? -6.133 4.209 -8.288 1.00 82.00 193 SER A O 1
ATOM 1446 N N . HIS A 1 194 ? -6.244 4.673 -6.087 1.00 87.56 194 HIS A N 1
ATOM 1447 C CA . HIS A 1 194 ? -4.864 4.269 -5.760 1.00 87.56 194 HIS A CA 1
ATOM 1448 C C . HIS A 1 194 ? -3.797 5.098 -6.501 1.00 87.56 194 HIS A C 1
ATOM 1450 O O . HIS A 1 194 ? -2.755 4.599 -6.923 1.00 87.56 194 HIS A O 1
ATOM 1456 N N . GLN A 1 195 ? -4.080 6.387 -6.704 1.00 90.88 195 GLN A N 1
ATOM 1457 C CA . GLN A 1 195 ? -3.223 7.258 -7.499 1.00 90.88 195 GLN A CA 1
ATOM 1458 C C . GLN A 1 195 ? -2.038 7.810 -6.697 1.00 90.88 195 GLN A C 1
ATOM 1460 O O . GLN A 1 195 ? -2.215 8.504 -5.689 1.00 90.88 195 GLN A O 1
ATOM 1465 N N . ALA A 1 196 ? -0.829 7.543 -7.189 1.00 93.75 196 ALA A N 1
ATOM 1466 C CA . ALA A 1 196 ? 0.396 8.199 -6.745 1.00 93.75 196 ALA A CA 1
ATOM 1467 C C . ALA A 1 196 ? 0.564 9.546 -7.457 1.00 93.75 196 ALA A C 1
ATOM 1469 O O . ALA A 1 196 ? 0.003 9.775 -8.529 1.00 93.75 196 ALA A O 1
ATOM 1470 N N . LEU A 1 197 ? 1.358 10.448 -6.885 1.00 94.56 197 LEU A N 1
ATOM 1471 C CA . LEU A 1 197 ? 1.757 11.683 -7.559 1.00 94.56 197 LEU A CA 1
ATOM 1472 C C . LEU A 1 197 ? 2.719 11.362 -8.710 1.00 94.56 197 LEU A C 1
ATOM 1474 O O . LEU A 1 197 ? 3.644 10.561 -8.553 1.00 94.56 197 LEU A O 1
ATOM 1478 N N . ARG A 1 198 ? 2.551 12.029 -9.860 1.00 94.94 198 ARG A N 1
ATOM 1479 C CA . ARG A 1 198 ? 3.437 11.850 -11.027 1.00 94.94 198 ARG A CA 1
ATOM 1480 C C . ARG A 1 198 ? 4.909 12.090 -10.703 1.00 94.94 198 ARG A C 1
ATOM 1482 O O . ARG A 1 198 ? 5.770 11.422 -11.266 1.00 94.94 198 ARG A O 1
ATOM 1489 N N . GLU A 1 199 ? 5.208 13.031 -9.813 1.00 95.19 199 GLU A N 1
ATOM 1490 C CA . GLU A 1 199 ? 6.575 13.335 -9.383 1.00 95.19 199 GLU A CA 1
ATOM 1491 C C . GLU A 1 199 ? 7.228 12.142 -8.666 1.00 95.19 199 GLU A C 1
ATOM 1493 O O . GLU A 1 199 ? 8.298 11.696 -9.077 1.00 95.19 199 GLU A O 1
ATOM 1498 N N . ALA A 1 200 ? 6.534 11.535 -7.698 1.00 95.19 200 ALA A N 1
ATOM 1499 C CA . ALA A 1 200 ? 6.978 10.317 -7.018 1.00 95.19 200 ALA A CA 1
ATOM 1500 C C . ALA A 1 200 ? 7.241 9.162 -8.000 1.00 95.19 200 ALA A C 1
ATOM 1502 O O . ALA A 1 200 ? 8.278 8.499 -7.931 1.00 95.19 200 ALA A O 1
ATOM 1503 N N . CYS A 1 201 ? 6.347 8.958 -8.970 1.00 97.56 201 CYS A N 1
ATOM 1504 C CA . CYS A 1 201 ? 6.547 7.937 -9.997 1.00 97.56 201 CYS A CA 1
ATOM 1505 C C . CYS A 1 201 ? 7.699 8.276 -10.949 1.00 97.56 201 CYS A C 1
ATOM 1507 O O . CYS A 1 201 ? 8.448 7.384 -11.333 1.00 97.56 201 CYS A O 1
ATOM 1509 N N . SER A 1 202 ? 7.916 9.553 -11.269 1.00 96.88 202 SER A N 1
ATOM 1510 C CA . SER A 1 202 ? 9.068 9.998 -12.068 1.00 96.88 202 SER A CA 1
ATOM 1511 C C . SER A 1 202 ? 10.387 9.737 -11.332 1.00 96.88 202 SER A C 1
ATOM 1513 O O . SER A 1 202 ? 11.369 9.311 -11.942 1.00 96.88 202 SER A O 1
ATOM 1515 N N . ILE A 1 203 ? 10.416 9.939 -10.012 1.00 95.94 203 ILE A N 1
ATOM 1516 C CA . ILE A 1 203 ? 11.555 9.602 -9.150 1.00 95.94 203 ILE A CA 1
ATOM 1517 C C . ILE A 1 203 ? 11.807 8.085 -9.176 1.00 95.94 203 ILE A C 1
ATOM 1519 O O . ILE A 1 203 ? 12.937 7.666 -9.442 1.00 95.94 203 ILE A O 1
ATOM 1523 N N . LEU A 1 204 ? 10.775 7.258 -8.974 1.00 97.38 204 LEU A N 1
ATOM 1524 C CA . LEU A 1 204 ? 10.887 5.794 -9.024 1.00 97.38 204 LEU A CA 1
ATOM 1525 C C . LEU A 1 204 ? 11.374 5.287 -10.393 1.00 97.38 204 LEU A C 1
ATOM 1527 O O . LEU A 1 204 ? 12.333 4.519 -10.445 1.00 97.38 204 LEU A O 1
ATOM 1531 N N . ILE A 1 205 ? 10.776 5.751 -11.493 1.00 97.69 205 ILE A N 1
ATOM 1532 C CA . ILE A 1 205 ? 11.133 5.350 -12.866 1.00 97.69 205 ILE A CA 1
ATOM 1533 C C . ILE A 1 205 ? 12.606 5.657 -13.159 1.00 97.69 205 ILE A C 1
ATOM 1535 O O . ILE A 1 205 ? 13.334 4.796 -13.655 1.00 97.69 205 ILE A O 1
ATOM 1539 N N . ASN A 1 206 ? 13.088 6.843 -12.778 1.00 96.81 206 ASN A N 1
ATOM 1540 C CA . ASN A 1 206 ? 14.500 7.197 -12.936 1.00 96.81 206 ASN A CA 1
ATOM 1541 C C . ASN A 1 206 ? 15.436 6.354 -12.046 1.00 96.81 206 ASN A C 1
ATOM 1543 O O . ASN A 1 206 ? 16.558 6.070 -12.463 1.00 96.81 206 ASN A O 1
ATOM 1547 N N . ASN A 1 207 ? 14.987 5.904 -10.864 1.00 95.19 207 ASN A N 1
ATOM 1548 C CA . ASN A 1 207 ? 15.758 4.983 -10.015 1.00 95.19 207 ASN A CA 1
ATOM 1549 C C . ASN A 1 207 ? 15.844 3.572 -10.635 1.00 95.19 207 ASN A C 1
ATOM 1551 O O . ASN A 1 207 ? 16.917 2.969 -10.608 1.00 95.19 207 ASN A O 1
ATOM 1555 N N . VAL A 1 208 ? 14.762 3.039 -11.222 1.00 96.50 208 VAL A N 1
ATOM 1556 C CA . VAL A 1 208 ? 14.791 1.697 -11.842 1.00 96.50 208 VAL A CA 1
ATOM 1557 C C . VAL A 1 208 ? 15.499 1.680 -13.197 1.00 96.50 208 VAL A C 1
ATOM 1559 O O . VAL A 1 208 ? 16.226 0.730 -13.469 1.00 96.50 208 VAL A O 1
ATOM 1562 N N . ARG A 1 209 ? 15.379 2.729 -14.026 1.00 95.44 209 ARG A N 1
ATOM 1563 C CA . ARG A 1 209 ? 15.938 2.779 -15.397 1.00 95.44 209 ARG A CA 1
ATOM 1564 C C . ARG A 1 209 ? 17.456 2.540 -15.456 1.00 95.44 209 ARG A C 1
ATOM 1566 O O . ARG A 1 209 ? 17.943 1.962 -16.424 1.00 95.44 209 ARG A O 1
ATOM 1573 N N . GLY A 1 210 ? 18.199 2.959 -14.429 1.00 90.12 210 GLY A N 1
ATOM 1574 C CA . GLY A 1 210 ? 19.644 2.719 -14.309 1.00 90.12 210 GLY A CA 1
ATOM 1575 C C . GLY A 1 210 ? 20.034 1.397 -13.632 1.00 90.12 210 GLY A C 1
ATOM 1576 O O . GLY A 1 210 ? 21.219 1.072 -13.582 1.00 90.12 210 GLY A O 1
ATOM 1577 N N . ASN A 1 211 ? 19.078 0.639 -13.088 1.00 93.81 211 ASN A N 1
ATOM 1578 C CA . ASN A 1 211 ? 19.357 -0.485 -12.201 1.00 93.81 211 ASN A CA 1
ATOM 1579 C C . ASN A 1 211 ? 19.383 -1.833 -12.946 1.00 93.81 211 ASN A C 1
ATOM 1581 O O . ASN A 1 211 ? 18.350 -2.369 -13.345 1.00 93.81 211 ASN A O 1
ATOM 1585 N N . ALA A 1 212 ? 20.578 -2.405 -13.092 1.00 94.88 212 ALA A N 1
ATOM 1586 C CA . ALA A 1 212 ? 20.796 -3.723 -13.691 1.00 94.88 212 ALA A CA 1
ATOM 1587 C C . ALA A 1 212 ? 20.786 -4.885 -12.670 1.00 94.88 212 ALA A C 1
ATOM 1589 O O . ALA A 1 212 ? 21.227 -5.987 -12.997 1.00 94.88 212 ALA A O 1
ATOM 1590 N N . SER A 1 213 ? 20.322 -4.680 -11.428 1.00 95.12 213 SER A N 1
ATOM 1591 C CA . SER A 1 213 ? 20.166 -5.790 -10.480 1.00 95.12 213 SER A CA 1
ATOM 1592 C C . SER A 1 213 ? 19.099 -6.779 -10.963 1.00 95.12 213 SER A C 1
ATOM 1594 O O . SER A 1 213 ? 18.080 -6.388 -11.533 1.00 95.12 213 SER A O 1
ATOM 1596 N N . ILE A 1 214 ? 19.334 -8.074 -10.741 1.00 95.19 214 ILE A N 1
ATOM 1597 C CA . ILE A 1 214 ? 18.392 -9.132 -11.122 1.00 95.19 214 ILE A CA 1
ATOM 1598 C C . ILE A 1 214 ? 17.341 -9.297 -10.026 1.00 95.19 214 ILE A C 1
ATOM 1600 O O . ILE A 1 214 ? 17.680 -9.646 -8.893 1.00 95.19 214 ILE A O 1
ATOM 1604 N N . LYS A 1 215 ? 16.069 -9.112 -10.377 1.00 94.25 215 LYS A N 1
ATOM 1605 C CA . LYS A 1 215 ? 14.927 -9.465 -9.531 1.00 94.25 215 LYS A CA 1
ATOM 1606 C C . LYS A 1 215 ? 14.491 -10.906 -9.818 1.00 94.25 215 LYS A C 1
ATOM 1608 O O . LYS A 1 215 ? 14.627 -11.392 -10.942 1.00 94.25 215 LYS A O 1
ATOM 1613 N N . ARG A 1 216 ? 14.015 -11.610 -8.786 1.00 93.19 216 ARG A N 1
ATOM 1614 C CA . ARG A 1 216 ? 13.519 -12.994 -8.855 1.00 93.19 216 ARG A CA 1
ATOM 1615 C C . ARG A 1 216 ? 12.356 -13.152 -7.883 1.00 93.19 216 ARG A C 1
ATOM 1617 O O . ARG A 1 216 ? 12.576 -13.003 -6.687 1.00 93.19 216 ARG A O 1
ATOM 1624 N N . GLY A 1 217 ? 11.168 -13.461 -8.396 1.00 88.00 217 GLY A N 1
ATOM 1625 C CA . GLY A 1 217 ? 9.960 -13.660 -7.587 1.00 88.00 217 GLY A CA 1
ATOM 1626 C C . GLY A 1 217 ? 9.647 -12.504 -6.624 1.00 88.00 217 GLY A C 1
ATOM 1627 O O . GLY A 1 217 ? 9.901 -11.337 -6.941 1.00 88.00 217 GLY A O 1
ATOM 1628 N N . ALA A 1 218 ? 9.110 -12.835 -5.448 1.00 89.44 218 ALA A N 1
ATOM 1629 C CA . ALA A 1 218 ? 8.777 -11.876 -4.394 1.00 89.44 218 ALA A CA 1
ATOM 1630 C C . ALA A 1 218 ? 10.013 -11.178 -3.757 1.00 89.44 218 ALA A C 1
ATOM 1632 O O . ALA A 1 218 ? 11.067 -11.804 -3.627 1.00 89.44 218 ALA A O 1
ATOM 1633 N N . PRO A 1 219 ? 9.906 -9.914 -3.285 1.00 93.88 219 PRO A N 1
ATOM 1634 C CA . PRO A 1 219 ? 8.757 -9.021 -3.428 1.00 93.88 219 PRO A CA 1
ATOM 1635 C C . PRO A 1 219 ? 8.351 -8.676 -4.865 1.00 93.88 219 PRO A C 1
ATOM 1637 O O . PRO A 1 219 ? 9.201 -8.241 -5.636 1.00 93.88 219 PRO A O 1
ATOM 1640 N N . ARG A 1 220 ? 7.074 -8.806 -5.237 1.00 95.06 220 ARG A N 1
ATOM 1641 C CA . ARG A 1 220 ? 6.576 -8.535 -6.607 1.00 95.06 220 ARG A CA 1
ATOM 1642 C C . ARG A 1 220 ? 6.296 -7.049 -6.867 1.00 95.06 220 ARG A C 1
ATOM 1644 O O . ARG A 1 220 ? 5.365 -6.671 -7.581 1.00 95.06 220 ARG A O 1
ATOM 1651 N N . SER A 1 221 ? 7.101 -6.198 -6.239 1.00 96.81 221 SER A N 1
ATOM 1652 C CA . SER A 1 221 ? 6.969 -4.748 -6.250 1.00 96.81 221 SER A CA 1
ATOM 1653 C C . SER A 1 221 ? 8.308 -4.056 -5.998 1.00 96.81 221 SER A C 1
ATOM 1655 O O . SER A 1 221 ? 9.205 -4.634 -5.384 1.00 96.81 221 SER A O 1
ATOM 1657 N N . ILE A 1 222 ? 8.443 -2.815 -6.471 1.00 97.50 222 ILE A N 1
ATOM 1658 C CA . ILE A 1 222 ? 9.529 -1.887 -6.129 1.00 97.50 222 ILE A CA 1
ATOM 1659 C C . ILE A 1 222 ? 8.926 -0.495 -5.919 1.00 97.50 222 ILE A C 1
ATOM 1661 O O . ILE A 1 222 ? 8.239 0.017 -6.805 1.00 97.50 222 ILE A O 1
ATOM 1665 N N . CYS A 1 223 ? 9.195 0.130 -4.772 1.00 97.38 223 CYS A N 1
ATOM 1666 C CA . CYS A 1 223 ? 8.573 1.393 -4.368 1.00 97.38 223 CYS A CA 1
ATOM 1667 C C . CYS A 1 223 ? 9.579 2.489 -3.983 1.00 97.38 223 CYS A C 1
ATOM 1669 O O . CYS A 1 223 ? 10.654 2.205 -3.448 1.00 97.38 223 CYS A O 1
ATOM 1671 N N . LYS A 1 224 ? 9.207 3.751 -4.240 1.00 95.12 224 LYS A N 1
ATOM 1672 C CA . LYS A 1 224 ? 9.924 4.963 -3.807 1.00 95.12 224 LYS A CA 1
ATOM 1673 C C . LYS A 1 224 ? 8.997 6.186 -3.811 1.00 95.12 224 LYS A C 1
ATOM 1675 O O . LYS A 1 224 ? 8.143 6.314 -4.687 1.00 95.12 224 LYS A O 1
ATOM 1680 N N . ALA A 1 225 ? 9.172 7.097 -2.857 1.00 90.25 225 ALA A N 1
ATOM 1681 C CA . ALA A 1 225 ? 8.441 8.360 -2.702 1.00 90.25 225 ALA A CA 1
ATOM 1682 C C . ALA A 1 225 ? 6.900 8.216 -2.661 1.00 90.25 225 ALA A C 1
ATOM 1684 O O . ALA A 1 225 ? 6.173 9.137 -3.014 1.00 90.25 225 ALA A O 1
ATOM 1685 N N . GLY A 1 226 ? 6.396 7.042 -2.266 1.00 88.75 226 GLY A N 1
ATOM 1686 C CA . GLY A 1 226 ? 4.964 6.711 -2.263 1.00 88.75 226 GLY A CA 1
ATOM 1687 C C . GLY A 1 226 ? 4.416 6.174 -3.590 1.00 88.75 226 GLY A C 1
ATOM 1688 O O . GLY A 1 226 ? 3.280 5.710 -3.618 1.00 88.75 226 GLY A O 1
ATOM 1689 N N . CYS A 1 227 ? 5.198 6.177 -4.673 1.00 96.94 227 CYS A N 1
ATOM 1690 C CA . CYS A 1 227 ? 4.859 5.433 -5.885 1.00 96.94 227 CYS A CA 1
ATOM 1691 C C . CYS A 1 227 ? 5.460 4.020 -5.841 1.00 96.94 227 CYS A C 1
ATOM 1693 O O . CYS A 1 227 ? 6.510 3.794 -5.234 1.00 96.94 227 CYS A O 1
ATOM 1695 N N . CYS A 1 228 ? 4.804 3.079 -6.510 1.00 97.88 228 CYS A N 1
ATOM 1696 C CA . CYS A 1 228 ? 5.209 1.687 -6.634 1.00 97.88 228 CYS A CA 1
ATOM 1697 C C . CYS A 1 228 ? 5.012 1.197 -8.070 1.00 97.88 228 CYS A C 1
ATOM 1699 O O . CYS A 1 228 ? 3.992 1.493 -8.697 1.00 97.88 228 CYS A O 1
ATOM 1701 N N . ILE A 1 229 ? 5.964 0.400 -8.554 1.00 98.06 229 ILE A N 1
ATOM 1702 C CA . ILE A 1 229 ? 5.780 -0.500 -9.694 1.00 98.06 229 ILE A CA 1
ATOM 1703 C C . ILE A 1 229 ? 5.551 -1.899 -9.124 1.00 98.06 229 ILE A C 1
ATOM 1705 O O . ILE A 1 229 ? 6.315 -2.330 -8.262 1.00 98.06 229 ILE A O 1
ATOM 1709 N N . SER A 1 230 ? 4.535 -2.613 -9.598 1.00 96.75 230 SER A N 1
ATOM 1710 C CA . SER A 1 230 ? 4.216 -3.982 -9.168 1.00 96.75 230 SER A CA 1
ATOM 1711 C C . SER A 1 230 ? 3.759 -4.844 -10.341 1.00 96.75 230 SER A C 1
ATOM 1713 O O . SER A 1 230 ? 3.419 -4.315 -11.400 1.00 96.75 230 SER A O 1
ATOM 1715 N N . TRP A 1 231 ? 3.807 -6.170 -10.197 1.00 95.56 231 TRP A N 1
ATOM 1716 C CA . TRP A 1 231 ? 3.487 -7.097 -11.288 1.00 95.56 231 TRP A CA 1
ATOM 1717 C C . TRP A 1 231 ? 2.835 -8.402 -10.796 1.00 95.56 231 TRP A C 1
ATOM 1719 O O . TRP A 1 231 ? 2.989 -8.806 -9.644 1.00 95.56 231 TRP A O 1
ATOM 1729 N N . ASN A 1 232 ? 2.049 -9.047 -11.663 1.00 92.75 232 ASN A N 1
ATOM 1730 C CA . ASN A 1 232 ? 1.036 -10.031 -11.245 1.00 92.75 232 ASN A CA 1
ATOM 1731 C C . ASN A 1 232 ? 1.514 -11.489 -11.052 1.00 92.75 232 ASN A C 1
ATOM 1733 O O . ASN A 1 232 ? 0.795 -12.272 -10.430 1.00 92.75 232 ASN A O 1
ATOM 1737 N N . ILE A 1 233 ? 2.706 -11.875 -11.521 1.00 91.44 233 ILE A N 1
ATOM 1738 C CA . ILE A 1 233 ? 3.265 -13.244 -11.405 1.00 91.44 233 ILE A CA 1
ATOM 1739 C C . ILE A 1 233 ? 4.766 -13.230 -11.071 1.00 91.44 233 ILE A C 1
ATOM 1741 O O . ILE A 1 233 ? 5.422 -12.200 -11.190 1.00 91.44 233 ILE A O 1
ATOM 1745 N N . ASP A 1 234 ? 5.339 -14.362 -10.661 1.00 93.38 234 ASP A N 1
ATOM 1746 C CA . ASP A 1 234 ? 6.792 -14.463 -10.481 1.00 93.38 234 ASP A CA 1
ATOM 1747 C C . ASP A 1 234 ? 7.531 -14.438 -11.831 1.00 93.38 234 ASP A C 1
ATOM 1749 O O . ASP A 1 234 ? 7.168 -15.140 -12.774 1.00 93.38 234 ASP A O 1
ATOM 1753 N N . ALA A 1 235 ? 8.604 -13.648 -11.902 1.00 93.25 235 ALA A N 1
ATOM 1754 C CA . ALA A 1 235 ? 9.446 -13.482 -13.086 1.00 93.25 235 ALA A CA 1
ATOM 1755 C C . ALA A 1 235 ? 10.931 -13.320 -12.697 1.00 93.25 235 ALA A C 1
ATOM 1757 O O . ALA A 1 235 ? 11.269 -13.171 -11.516 1.00 93.25 235 ALA A O 1
ATOM 1758 N N . VAL A 1 236 ? 11.823 -13.362 -13.694 1.00 96.12 236 VAL A N 1
ATOM 1759 C CA . VAL A 1 236 ? 13.275 -13.160 -13.544 1.00 96.12 236 VAL A CA 1
ATOM 1760 C C . VAL A 1 236 ? 13.752 -12.170 -14.602 1.00 96.12 236 VAL A C 1
ATOM 1762 O O . VAL A 1 236 ? 13.719 -12.481 -15.786 1.00 96.12 236 VAL A O 1
ATOM 1765 N N . PHE A 1 237 ? 14.199 -10.990 -14.178 1.00 96.44 237 PHE A N 1
ATOM 1766 C CA . PHE A 1 237 ? 14.526 -9.871 -15.071 1.00 96.44 237 PHE A CA 1
ATOM 1767 C C . PHE A 1 237 ? 15.498 -8.885 -14.402 1.00 96.44 237 PHE A C 1
ATOM 1769 O O . PHE A 1 237 ? 15.716 -8.944 -13.190 1.00 96.44 237 PHE A O 1
ATOM 1776 N N . GLU A 1 238 ? 16.081 -7.960 -15.166 1.00 96.69 238 GLU A N 1
ATOM 1777 C CA . GLU A 1 238 ? 16.833 -6.823 -14.615 1.00 96.69 238 GLU A CA 1
ATOM 1778 C C . GLU A 1 238 ? 15.865 -5.693 -14.247 1.00 96.69 238 GLU A C 1
ATOM 1780 O O . GLU A 1 238 ? 15.009 -5.341 -15.055 1.00 96.69 238 GLU A O 1
ATOM 1785 N N . VAL A 1 239 ? 16.009 -5.062 -13.078 1.00 96.50 239 VAL A N 1
ATOM 1786 C CA . VAL A 1 239 ? 15.062 -4.040 -12.575 1.00 96.50 239 VAL A CA 1
ATOM 1787 C C . VAL A 1 239 ? 14.743 -2.932 -13.598 1.00 96.50 239 VAL A C 1
ATOM 1789 O O . VAL A 1 239 ? 13.593 -2.504 -13.697 1.00 96.50 239 VAL A O 1
ATOM 1792 N N . ARG A 1 240 ? 15.710 -2.531 -14.432 1.00 96.88 240 ARG A N 1
ATOM 1793 C CA . ARG A 1 240 ? 15.527 -1.585 -15.550 1.00 96.88 240 ARG A CA 1
ATOM 1794 C C . ARG A 1 240 ? 14.465 -1.973 -16.584 1.00 96.88 240 ARG A C 1
ATOM 1796 O O . ARG A 1 240 ? 13.931 -1.075 -17.231 1.00 96.88 240 ARG A O 1
ATOM 1803 N N . ASN A 1 241 ? 14.123 -3.255 -16.742 1.00 96.69 241 ASN A N 1
ATOM 1804 C CA . ASN A 1 241 ? 13.080 -3.694 -17.678 1.00 96.69 241 ASN A CA 1
ATOM 1805 C C . ASN A 1 241 ? 11.693 -3.141 -17.307 1.00 96.69 241 ASN A C 1
ATOM 1807 O O . ASN A 1 241 ? 10.900 -2.861 -18.202 1.00 96.69 241 ASN A O 1
ATOM 1811 N N . LEU A 1 242 ? 11.442 -2.876 -16.019 1.00 97.00 242 LEU A N 1
ATOM 1812 C CA . LEU A 1 242 ? 10.193 -2.279 -15.532 1.00 97.00 242 LEU A CA 1
ATOM 1813 C C . LEU A 1 242 ? 9.955 -0.843 -16.036 1.00 97.00 242 LEU A C 1
ATOM 1815 O O . LEU A 1 242 ? 8.824 -0.354 -16.000 1.00 97.00 242 LEU A O 1
ATOM 1819 N N . ALA A 1 243 ? 11.005 -0.138 -16.475 1.00 97.06 243 ALA A N 1
ATOM 1820 C CA . ALA A 1 243 ? 10.913 1.281 -16.807 1.00 97.06 243 ALA A CA 1
ATOM 1821 C C . ALA A 1 243 ? 9.955 1.552 -17.980 1.00 97.06 243 ALA A C 1
ATOM 1823 O O . ALA A 1 243 ? 9.144 2.466 -17.887 1.00 97.06 243 ALA A O 1
ATOM 1824 N N . SER A 1 244 ? 9.986 0.737 -19.043 1.00 95.12 244 SER A N 1
ATOM 1825 C CA . SER A 1 244 ? 9.257 1.035 -20.289 1.00 95.12 244 SER A CA 1
ATOM 1826 C C . SER A 1 244 ? 7.736 1.084 -20.103 1.00 95.12 244 SER A C 1
ATOM 1828 O O . SER A 1 244 ? 7.101 2.032 -20.555 1.00 95.12 244 SER A O 1
ATOM 1830 N N . ALA A 1 245 ? 7.150 0.106 -19.407 1.00 94.94 245 ALA A N 1
ATOM 1831 C CA . ALA A 1 245 ? 5.708 0.083 -19.143 1.00 94.94 245 ALA A CA 1
ATOM 1832 C C . ALA A 1 245 ? 5.285 1.134 -18.094 1.00 94.94 245 ALA A C 1
ATOM 1834 O O . ALA A 1 245 ? 4.160 1.631 -18.113 1.00 94.94 245 ALA A O 1
ATOM 1835 N N . ALA A 1 246 ? 6.195 1.536 -17.199 1.00 96.00 246 ALA A N 1
ATOM 1836 C CA . ALA A 1 246 ? 5.949 2.631 -16.263 1.00 96.00 246 ALA A CA 1
ATOM 1837 C C . ALA A 1 246 ? 6.009 4.014 -16.953 1.00 96.00 246 ALA A C 1
ATOM 1839 O O . ALA A 1 246 ? 5.188 4.882 -16.659 1.00 96.00 246 ALA A O 1
ATOM 1840 N N . ASP A 1 247 ? 6.919 4.207 -17.912 1.00 95.31 247 ASP A N 1
ATOM 1841 C CA . ASP A 1 247 ? 6.954 5.375 -18.802 1.00 95.31 247 ASP A CA 1
ATOM 1842 C C . ASP A 1 247 ? 5.702 5.443 -19.699 1.00 95.31 247 ASP A C 1
ATOM 1844 O O . ASP A 1 247 ? 5.107 6.511 -19.847 1.00 95.31 247 ASP A O 1
ATOM 1848 N N . GLU A 1 248 ? 5.247 4.308 -20.241 1.00 93.69 248 GLU A N 1
ATOM 1849 C CA . GLU A 1 248 ? 3.996 4.192 -21.007 1.00 93.69 248 GLU A CA 1
ATOM 1850 C C . GLU A 1 248 ? 2.779 4.597 -20.159 1.00 93.69 248 GLU A C 1
ATOM 1852 O O . GLU A 1 248 ? 2.012 5.476 -20.556 1.00 93.69 248 GLU A O 1
ATOM 1857 N N . CYS A 1 249 ? 2.664 4.075 -18.935 1.00 92.88 249 CYS A N 1
ATOM 1858 C CA . CYS A 1 249 ? 1.644 4.479 -17.963 1.00 92.88 249 CYS A CA 1
ATOM 1859 C C . CYS A 1 249 ? 1.635 5.998 -17.697 1.00 92.88 249 CYS A C 1
ATOM 1861 O O . CYS A 1 249 ? 0.585 6.650 -17.687 1.00 92.88 249 CYS A O 1
ATOM 1863 N N . MET A 1 250 ? 2.826 6.581 -17.526 1.00 94.12 250 MET A N 1
ATOM 1864 C CA . MET A 1 250 ? 3.033 8.020 -17.341 1.00 94.12 250 MET A CA 1
ATOM 1865 C C . MET A 1 250 ? 2.747 8.845 -18.603 1.00 94.12 250 MET A C 1
ATOM 1867 O O . MET A 1 250 ? 2.489 10.046 -18.497 1.00 94.12 250 MET A O 1
ATOM 1871 N N . SER A 1 251 ? 2.770 8.247 -19.791 1.00 91.38 251 SER A N 1
ATOM 1872 C CA . SER A 1 251 ? 2.352 8.900 -21.032 1.00 91.38 251 SER A CA 1
ATOM 1873 C C . SER A 1 251 ? 0.828 8.880 -21.187 1.00 91.38 251 SER A C 1
ATOM 1875 O O . SER A 1 251 ? 0.225 9.915 -21.465 1.00 91.38 251 SER A O 1
ATOM 1877 N N . LEU A 1 252 ? 0.201 7.725 -20.939 1.00 88.50 252 LEU A N 1
ATOM 1878 C CA . LEU A 1 252 ? -1.210 7.472 -21.243 1.00 88.50 252 LEU A CA 1
ATOM 1879 C C . LEU A 1 252 ? -2.202 8.109 -20.260 1.00 88.50 252 LEU A C 1
ATOM 1881 O O . LEU A 1 252 ? -3.258 8.567 -20.692 1.00 88.50 252 LEU A O 1
ATOM 1885 N N . CYS A 1 253 ? -1.906 8.144 -18.956 1.00 88.25 253 CYS A N 1
ATOM 1886 C CA . CYS A 1 253 ? -2.891 8.542 -17.942 1.00 88.25 253 CYS A CA 1
ATOM 1887 C C . CYS A 1 253 ? -2.784 10.036 -17.566 1.00 88.25 253 CYS A C 1
ATOM 1889 O O . CYS A 1 253 ? -1.846 10.415 -16.859 1.00 88.25 253 CYS A O 1
ATOM 1891 N N . PRO A 1 254 ? -3.704 10.919 -18.008 1.00 82.00 254 PRO A N 1
ATOM 1892 C CA . PRO A 1 254 ? -3.578 12.368 -17.830 1.00 82.00 254 PRO A CA 1
ATOM 1893 C C . PRO A 1 254 ? -3.846 12.834 -16.389 1.00 82.00 254 PRO A C 1
ATOM 1895 O O . PRO A 1 254 ? -4.528 12.167 -15.617 1.00 82.00 254 PRO A O 1
ATOM 1898 N N . GLY A 1 255 ? -3.359 14.034 -16.054 1.00 87.94 255 GLY A N 1
ATOM 1899 C CA . GLY A 1 255 ? -3.496 14.660 -14.731 1.00 87.94 255 GLY A CA 1
ATOM 1900 C C . GLY A 1 255 ? -2.168 14.741 -13.973 1.00 87.94 255 GLY A C 1
ATOM 1901 O O . GLY A 1 255 ? -1.123 14.416 -14.526 1.00 87.94 255 GLY A O 1
ATOM 1902 N N . ASN A 1 256 ? -2.200 15.170 -12.706 1.00 91.19 256 ASN A N 1
ATOM 1903 C CA . ASN A 1 256 ? -1.004 15.298 -11.848 1.00 91.19 256 ASN A CA 1
ATOM 1904 C C . ASN A 1 256 ? -0.682 14.017 -11.050 1.00 91.19 256 ASN A C 1
ATOM 1906 O O . ASN A 1 256 ? 0.338 13.936 -10.363 1.00 91.19 256 ASN A O 1
ATOM 1910 N N . SER A 1 257 ? -1.553 13.018 -11.142 1.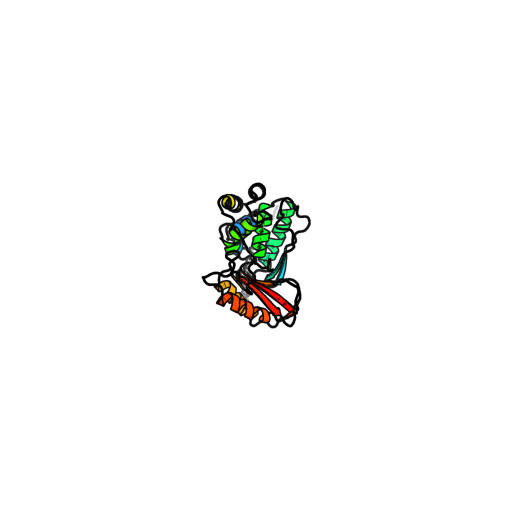00 91.56 257 SER A N 1
ATOM 1911 C CA . SER A 1 257 ? -1.496 11.749 -10.425 1.00 91.56 257 SER A CA 1
ATOM 1912 C C . SER A 1 257 ? -1.710 10.585 -11.395 1.00 91.56 257 SER A C 1
ATOM 1914 O O . SER A 1 257 ? -2.280 10.766 -12.471 1.00 91.56 257 SER A O 1
ATOM 1916 N N . VAL A 1 258 ? -1.216 9.399 -11.044 1.00 93.69 258 VAL A N 1
ATOM 1917 C CA . VAL A 1 258 ? -1.235 8.207 -11.901 1.00 93.69 258 VAL A CA 1
ATOM 1918 C C . VAL A 1 258 ? -1.582 6.954 -11.100 1.00 93.69 258 VAL A C 1
ATOM 1920 O O . VAL A 1 258 ? -1.098 6.739 -9.990 1.00 93.69 258 VAL A O 1
ATOM 1923 N N . SER A 1 259 ? -2.444 6.133 -11.689 1.00 93.00 259 SER A N 1
ATOM 1924 C CA . SER A 1 259 ? -2.677 4.735 -11.336 1.00 93.00 259 SER A CA 1
ATOM 1925 C C . SER A 1 259 ? -3.048 4.034 -12.633 1.00 93.00 259 SER A C 1
ATOM 1927 O O . SER A 1 259 ? -3.981 4.476 -13.311 1.00 93.00 259 SER A O 1
ATOM 1929 N N . CYS A 1 260 ? -2.313 3.003 -13.032 1.00 92.69 260 CYS A N 1
ATOM 1930 C CA . CYS A 1 260 ? -2.684 2.207 -14.195 1.00 92.69 260 CYS A CA 1
ATOM 1931 C C . CYS A 1 260 ? -2.152 0.778 -14.136 1.00 92.69 260 CYS A C 1
ATOM 1933 O O . CYS A 1 260 ? -1.312 0.436 -13.301 1.00 92.69 260 CYS A O 1
ATOM 1935 N N . GLU A 1 261 ? -2.640 -0.018 -15.080 1.00 93.44 261 GLU A N 1
ATOM 1936 C CA . GLU A 1 261 ? -2.153 -1.347 -15.415 1.00 93.44 261 GLU A CA 1
ATOM 1937 C C . GLU A 1 261 ? -1.897 -1.442 -16.925 1.00 93.44 261 GLU A C 1
ATOM 1939 O O . GLU A 1 261 ? -2.719 -0.990 -17.729 1.00 93.44 261 GLU A O 1
ATOM 1944 N N . ILE A 1 262 ? -0.749 -2.012 -17.290 1.00 92.06 262 ILE A N 1
ATOM 1945 C CA . ILE A 1 262 ? -0.336 -2.338 -18.657 1.00 92.06 262 ILE A CA 1
ATOM 1946 C C . ILE A 1 262 ? -0.294 -3.865 -18.769 1.00 92.06 262 ILE A C 1
ATOM 1948 O O . ILE A 1 262 ? 0.413 -4.531 -18.007 1.00 92.06 262 ILE A O 1
ATOM 1952 N N . TYR A 1 263 ? -1.054 -4.423 -19.710 1.00 90.75 263 TYR A N 1
ATOM 1953 C CA . TYR A 1 263 ? -1.201 -5.867 -19.885 1.00 90.75 263 TYR A CA 1
ATOM 1954 C C . TYR A 1 263 ? -0.196 -6.412 -20.912 1.00 90.75 263 TYR A C 1
ATOM 1956 O O . TYR A 1 263 ? 0.003 -5.830 -21.982 1.00 90.75 263 TYR A O 1
ATOM 1964 N N . GLY A 1 264 ? 0.400 -7.571 -20.617 1.00 88.75 264 GLY A N 1
ATOM 1965 C CA . GLY A 1 264 ? 1.266 -8.293 -21.556 1.00 88.75 264 GLY A CA 1
ATOM 1966 C C . GLY A 1 264 ? 2.694 -7.748 -21.683 1.00 88.75 264 GLY A C 1
ATOM 1967 O O . GLY A 1 264 ? 3.284 -7.831 -22.758 1.00 88.75 264 GLY A O 1
ATOM 1968 N N . VAL A 1 265 ? 3.249 -7.185 -20.608 1.00 91.81 265 VAL A N 1
ATOM 1969 C CA . VAL A 1 265 ? 4.634 -6.695 -20.544 1.00 91.81 265 VAL A CA 1
ATOM 1970 C C . VAL A 1 265 ? 5.603 -7.879 -20.551 1.00 91.81 265 VAL A C 1
ATOM 1972 O O . VAL A 1 265 ? 5.474 -8.784 -19.729 1.00 91.81 265 VAL A O 1
ATOM 1975 N N . ASP A 1 266 ? 6.583 -7.879 -21.458 1.00 92.25 266 ASP A N 1
ATOM 1976 C CA . ASP A 1 266 ? 7.635 -8.901 -21.500 1.00 92.25 266 ASP A CA 1
ATOM 1977 C C . ASP A 1 266 ? 8.807 -8.546 -20.572 1.00 92.25 266 ASP A C 1
ATOM 1979 O O . ASP A 1 266 ? 9.563 -7.602 -20.815 1.00 92.25 266 ASP A O 1
ATOM 1983 N N . LEU A 1 267 ? 8.978 -9.338 -19.515 1.00 92.69 267 LEU A N 1
ATOM 1984 C CA . LEU A 1 267 ? 10.107 -9.279 -18.592 1.00 92.69 267 LEU A CA 1
ATOM 1985 C C . LEU A 1 267 ? 11.041 -10.474 -18.843 1.00 92.69 267 LEU A C 1
ATOM 1987 O O . LEU A 1 267 ? 11.086 -11.426 -18.068 1.00 92.69 267 LEU A O 1
ATOM 1991 N N . GLN A 1 268 ? 11.792 -10.398 -19.948 1.00 87.50 268 GLN A N 1
ATOM 1992 C CA . GLN A 1 268 ? 12.801 -11.381 -20.384 1.00 87.50 268 GLN A CA 1
ATOM 1993 C C . GLN A 1 268 ? 12.255 -12.809 -20.610 1.00 87.50 268 GLN A C 1
ATOM 1995 O O . GLN A 1 268 ? 12.875 -13.798 -20.218 1.00 87.50 268 GLN A O 1
ATOM 2000 N N . GLY A 1 269 ? 11.102 -12.929 -21.269 1.00 82.50 269 GLY A N 1
ATOM 2001 C CA . GLY A 1 269 ? 10.423 -14.197 -21.556 1.00 82.50 269 GLY A CA 1
ATOM 2002 C C . GLY A 1 269 ? 9.315 -14.558 -20.562 1.00 82.50 269 GLY A C 1
ATOM 2003 O O . GLY A 1 269 ? 8.667 -15.590 -20.729 1.00 82.50 269 GLY A O 1
ATOM 2004 N N . ALA A 1 270 ? 9.073 -13.719 -19.550 1.00 90.81 270 ALA A N 1
ATOM 2005 C CA . ALA A 1 270 ? 7.906 -13.795 -18.678 1.00 90.81 270 ALA A CA 1
ATOM 2006 C C . ALA A 1 270 ? 6.911 -12.681 -19.040 1.00 90.81 270 ALA A C 1
ATOM 2008 O O . ALA A 1 270 ? 7.203 -11.500 -18.862 1.00 90.81 270 ALA A O 1
ATOM 2009 N N . THR A 1 271 ? 5.729 -13.053 -19.532 1.00 93.50 271 THR A N 1
ATOM 2010 C CA . THR A 1 271 ? 4.647 -12.106 -19.841 1.00 93.50 271 THR A CA 1
ATOM 2011 C C . THR A 1 271 ? 3.841 -11.797 -18.581 1.00 93.50 271 THR A C 1
ATOM 2013 O O . THR A 1 271 ? 3.191 -12.690 -18.039 1.00 93.50 271 THR A O 1
ATOM 2016 N N . VAL A 1 272 ? 3.863 -10.544 -18.126 1.00 93.44 272 VAL A N 1
ATOM 2017 C CA . VAL A 1 272 ? 3.196 -10.084 -16.894 1.00 93.44 272 VAL A CA 1
ATOM 2018 C C . VAL A 1 272 ? 2.178 -8.974 -17.179 1.00 93.44 272 VAL A C 1
ATOM 2020 O O . VAL A 1 272 ? 2.242 -8.303 -18.210 1.00 93.44 272 VAL A O 1
ATOM 2023 N N . ASN A 1 273 ? 1.278 -8.712 -16.233 1.00 93.94 273 ASN A N 1
ATOM 2024 C CA . ASN A 1 273 ? 0.693 -7.376 -16.095 1.00 93.94 273 ASN A CA 1
ATOM 2025 C C . ASN A 1 273 ? 1.635 -6.552 -15.215 1.00 93.94 273 ASN A C 1
ATOM 2027 O O . ASN A 1 273 ? 2.107 -7.061 -14.193 1.00 93.94 273 ASN A O 1
ATOM 2031 N N . GLN A 1 274 ? 1.888 -5.296 -15.582 1.00 95.38 274 GLN A N 1
ATOM 2032 C CA . GLN A 1 274 ? 2.647 -4.357 -14.758 1.00 95.38 274 GLN A CA 1
ATOM 2033 C C . GLN A 1 274 ? 1.772 -3.160 -14.387 1.00 95.38 274 GLN A C 1
ATOM 2035 O O . GLN A 1 274 ? 1.171 -2.522 -15.250 1.00 95.38 274 GLN A O 1
ATOM 2040 N N . CYS A 1 275 ? 1.756 -2.820 -13.105 1.00 95.88 275 CYS A N 1
ATOM 2041 C CA . CYS A 1 275 ? 1.031 -1.685 -12.564 1.00 95.88 275 CYS A CA 1
ATOM 2042 C C . CYS A 1 275 ? 1.993 -0.595 -12.089 1.00 95.88 275 CYS A C 1
ATOM 2044 O O . CYS A 1 275 ? 3.097 -0.877 -11.620 1.00 95.88 275 CYS A O 1
ATOM 2046 N N . LEU A 1 276 ? 1.546 0.656 -12.177 1.00 97.06 276 LEU A N 1
ATOM 2047 C CA . LEU A 1 276 ? 2.196 1.825 -11.582 1.00 97.06 276 LEU A CA 1
ATOM 2048 C C . LEU A 1 276 ? 1.126 2.585 -10.798 1.00 97.06 276 LEU A C 1
ATOM 2050 O O . LEU A 1 276 ? 0.149 3.053 -11.383 1.00 97.06 276 LEU A O 1
ATOM 2054 N N . SER A 1 277 ? 1.266 2.659 -9.476 1.00 96.00 277 SER A N 1
ATOM 2055 C CA . SER A 1 277 ? 0.237 3.208 -8.580 1.00 96.00 277 SER A CA 1
ATOM 2056 C C . SER A 1 277 ? 0.842 3.660 -7.246 1.00 96.00 277 SER A C 1
ATOM 2058 O O . SER A 1 277 ? 2.060 3.614 -7.069 1.00 96.00 277 SER A O 1
ATOM 2060 N N . ASN A 1 278 ? 0.014 4.062 -6.278 1.00 92.75 278 ASN A N 1
ATOM 2061 C CA . ASN A 1 278 ? 0.465 4.254 -4.895 1.00 92.75 278 ASN A CA 1
ATOM 2062 C C . ASN A 1 278 ? 0.503 2.961 -4.060 1.00 92.75 278 ASN A C 1
ATOM 2064 O O . ASN A 1 278 ? 0.663 3.047 -2.846 1.00 92.75 278 ASN A O 1
ATOM 2068 N N . ARG A 1 279 ? 0.319 1.782 -4.670 1.00 91.19 279 ARG A N 1
ATOM 2069 C CA . ARG A 1 279 ? 0.309 0.483 -3.985 1.00 91.19 279 ARG A CA 1
ATOM 2070 C C . ARG A 1 279 ? 1.347 -0.481 -4.528 1.00 91.19 279 ARG A C 1
ATOM 2072 O O . ARG A 1 279 ? 1.486 -0.666 -5.735 1.00 91.19 279 ARG A O 1
ATOM 2079 N N . ALA A 1 280 ? 1.994 -1.178 -3.603 1.00 92.56 280 ALA A N 1
ATOM 2080 C CA . ALA A 1 280 ? 2.889 -2.285 -3.902 1.00 92.56 280 ALA A CA 1
ATOM 2081 C C . ALA A 1 280 ? 2.164 -3.559 -4.381 1.00 92.56 280 ALA A C 1
ATOM 2083 O O . ALA A 1 280 ? 2.775 -4.394 -5.033 1.00 92.56 280 ALA A O 1
ATOM 2084 N N . PHE A 1 281 ? 0.873 -3.722 -4.080 1.00 87.81 281 PHE A N 1
ATOM 2085 C CA . PHE A 1 281 ? 0.128 -4.966 -4.301 1.00 87.81 281 PHE A CA 1
ATOM 2086 C C . PHE A 1 281 ? -1.176 -4.753 -5.085 1.00 87.81 281 PHE A C 1
ATOM 2088 O O . PHE A 1 281 ? -1.630 -3.621 -5.261 1.00 87.81 281 PHE A O 1
ATOM 2095 N N . GLY A 1 282 ? -1.801 -5.855 -5.517 1.00 80.56 282 GLY A N 1
ATOM 2096 C CA . GLY A 1 282 ? -3.098 -5.838 -6.205 1.00 80.56 282 GLY A CA 1
ATOM 2097 C C . GLY A 1 282 ? -3.024 -5.519 -7.702 1.00 80.56 282 GLY A C 1
ATOM 2098 O O . GLY A 1 282 ? -3.923 -4.863 -8.222 1.00 80.56 282 GLY A O 1
ATOM 2099 N N . CYS A 1 283 ? -1.953 -5.949 -8.378 1.00 84.56 283 CYS A 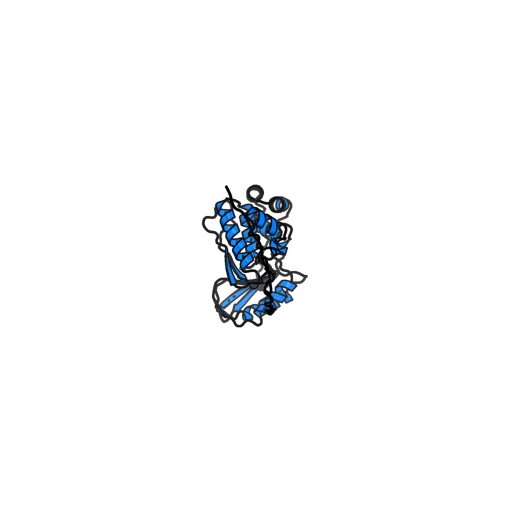N 1
ATOM 2100 C CA . CYS A 1 283 ? -1.856 -5.927 -9.839 1.00 84.56 283 CYS A CA 1
ATOM 2101 C C . CYS A 1 283 ? -2.370 -7.256 -10.419 1.00 84.56 283 CYS A C 1
ATOM 2103 O O . CYS A 1 283 ? -1.883 -8.312 -9.999 1.00 84.56 283 CYS A O 1
ATOM 2105 N N . GLY A 1 284 ? -3.334 -7.211 -11.346 1.00 70.81 284 GLY A N 1
ATOM 2106 C CA . GLY A 1 284 ? -4.067 -8.371 -11.870 1.00 70.81 284 GLY A CA 1
ATOM 2107 C C . GLY A 1 284 ? -5.428 -8.002 -12.458 1.00 70.81 284 GLY A C 1
ATOM 2108 O O . GLY A 1 284 ? -6.106 -7.133 -11.862 1.00 70.81 284 GLY A O 1
#

Foldseek 3Di:
DDDDDDDDDDDDDDDDDPPPPPPDPPPPPPQPPDDLLRCLVCQQQLNNCSHDVWFDWDKDKQDDPPADCVQFVPPRDIAIETERGQVVLLVVLSVSLVVLRVVLLSLSNQLSVQCNQLVVQRQLSHLPHPNSLLSLLSRQQDPVLPDGNVVSLVSNLVSHSDPSSNVSSVVSVVDDRPPDPPDPDDQKDWDPGQWDFLVQLVVVLVVQLPFQDWDFFPPQWYGGNLKIKGKDGTDIAGSNLSNPVSVVQSVPHDDRITWMWGFQRDRPNDTIIMIIGSGSDDGD

Radius of gyration: 26.5 Å; chains: 1; bounding box: 80×43×98 Å